Protein AF-A0ABD5IPG3-F1 (afdb_monomer)

Organism: Serratia marcescens (NCBI:txid615)

Structure (mmCIF, N/CA/C/O backbone):
data_AF-A0ABD5IPG3-F1
#
_entry.id   AF-A0ABD5IPG3-F1
#
loop_
_atom_site.group_PDB
_atom_site.id
_atom_site.type_symbol
_atom_site.label_atom_id
_atom_site.label_alt_id
_atom_site.label_comp_id
_atom_site.label_asym_id
_atom_site.label_entity_id
_atom_site.label_seq_id
_atom_site.pdbx_PDB_ins_code
_atom_site.Cartn_x
_atom_site.Cartn_y
_atom_site.Cartn_z
_atom_site.occupancy
_atom_site.B_iso_or_equiv
_atom_site.auth_seq_id
_atom_site.auth_comp_id
_atom_site.auth_asym_id
_atom_site.auth_atom_id
_atom_site.pdbx_PDB_model_num
ATOM 1 N N . GLU A 1 1 ? 8.993 5.179 14.586 1.00 50.25 1 GLU A N 1
ATOM 2 C CA . GLU A 1 1 ? 9.037 3.709 14.441 1.00 50.25 1 GLU A CA 1
ATOM 3 C C . GLU A 1 1 ? 9.383 3.374 13.000 1.00 50.25 1 GLU A C 1
ATOM 5 O O . GLU A 1 1 ? 8.893 4.058 12.107 1.00 50.25 1 GLU A O 1
ATOM 10 N N . GLN A 1 2 ? 10.287 2.421 12.770 1.00 73.75 2 GLN A N 1
ATOM 11 C CA . GLN A 1 2 ? 10.625 1.959 11.422 1.00 73.75 2 GLN A CA 1
ATOM 12 C C . GLN A 1 2 ? 9.775 0.733 11.098 1.00 73.75 2 GLN A C 1
ATOM 14 O O . GLN A 1 2 ? 9.622 -0.148 11.941 1.00 73.75 2 GLN A O 1
ATOM 19 N N . THR A 1 3 ? 9.227 0.673 9.886 1.00 81.75 3 THR A N 1
ATOM 20 C CA . THR A 1 3 ? 8.533 -0.521 9.394 1.00 81.75 3 THR A CA 1
ATOM 21 C C . THR A 1 3 ? 9.483 -1.726 9.452 1.00 81.75 3 THR A C 1
ATOM 23 O O . THR A 1 3 ? 10.644 -1.561 9.054 1.00 81.75 3 THR A O 1
ATOM 26 N N . PRO A 1 4 ? 9.031 -2.905 9.923 1.00 91.44 4 PRO A N 1
ATOM 27 C CA . PRO A 1 4 ? 9.867 -4.102 9.996 1.00 91.44 4 PRO A CA 1
ATOM 28 C C . PRO A 1 4 ? 10.461 -4.497 8.640 1.00 91.44 4 PRO A C 1
ATOM 30 O O . PRO A 1 4 ? 9.905 -4.177 7.586 1.00 91.44 4 PRO A O 1
ATOM 33 N N . GLU A 1 5 ? 11.589 -5.199 8.661 1.00 94.06 5 GLU A N 1
ATOM 34 C CA . GLU A 1 5 ? 12.104 -5.896 7.476 1.00 94.06 5 GLU A CA 1
ATOM 35 C C . GLU A 1 5 ? 11.202 -7.080 7.109 1.00 94.06 5 GLU A C 1
ATOM 37 O O . GLU A 1 5 ? 10.387 -7.511 7.926 1.00 94.06 5 GLU A O 1
ATOM 42 N N . HIS A 1 6 ? 11.324 -7.582 5.876 1.00 94.69 6 HIS A N 1
ATOM 43 C CA . HIS A 1 6 ? 10.502 -8.692 5.367 1.00 94.69 6 HIS A CA 1
ATOM 44 C C . HIS A 1 6 ? 8.997 -8.437 5.525 1.00 94.69 6 HIS A C 1
ATOM 46 O O . HIS A 1 6 ? 8.229 -9.301 5.950 1.00 94.69 6 HIS A O 1
ATOM 52 N N . SER A 1 7 ? 8.575 -7.215 5.207 1.00 94.38 7 SER A N 1
ATOM 53 C CA . SER A 1 7 ? 7.206 -6.762 5.415 1.00 94.38 7 SER A CA 1
ATOM 54 C C . SER A 1 7 ? 6.575 -6.267 4.126 1.00 94.38 7 SER A C 1
ATOM 56 O O . SER A 1 7 ? 7.237 -5.795 3.200 1.00 94.38 7 SER A O 1
ATOM 58 N N . LEU A 1 8 ? 5.251 -6.351 4.084 1.00 94.19 8 LEU A N 1
ATOM 59 C CA . LEU A 1 8 ? 4.437 -5.859 2.990 1.00 94.19 8 LEU A CA 1
ATOM 60 C C . LEU A 1 8 ? 3.490 -4.791 3.517 1.00 94.19 8 LEU A C 1
ATOM 62 O O . LEU A 1 8 ? 2.649 -5.047 4.371 1.00 94.19 8 LEU A O 1
ATOM 66 N N . THR A 1 9 ? 3.623 -3.579 2.990 1.00 93.50 9 THR A N 1
ATOM 67 C CA . THR A 1 9 ? 2.732 -2.467 3.318 1.00 93.50 9 THR A CA 1
ATOM 68 C C . THR A 1 9 ? 1.660 -2.325 2.242 1.00 93.50 9 THR A C 1
ATOM 70 O O . THR A 1 9 ? 1.957 -2.014 1.087 1.00 93.50 9 THR A O 1
ATOM 73 N N . ILE A 1 10 ? 0.399 -2.534 2.615 1.00 93.12 10 ILE A N 1
ATOM 74 C CA . ILE A 1 10 ? -0.748 -2.336 1.724 1.00 93.12 10 ILE A CA 1
ATOM 75 C C . ILE A 1 10 ? -1.233 -0.893 1.880 1.00 93.12 10 ILE A C 1
ATOM 77 O O . ILE A 1 10 ? -1.676 -0.486 2.950 1.00 93.12 10 ILE A O 1
ATOM 81 N N . LEU A 1 11 ? -1.131 -0.110 0.811 1.00 91.75 11 LEU A N 1
ATOM 82 C CA . LEU A 1 11 ? -1.466 1.310 0.792 1.00 91.75 11 LEU A CA 1
ATOM 83 C C . LEU A 1 11 ? -2.723 1.566 -0.049 1.00 91.75 11 LEU A C 1
ATOM 85 O O . LEU A 1 11 ? -3.062 0.813 -0.966 1.00 91.75 11 LEU A O 1
ATOM 89 N N . ASP A 1 12 ? -3.400 2.676 0.236 1.00 88.44 12 ASP A N 1
ATOM 90 C CA . ASP A 1 12 ? -4.503 3.176 -0.589 1.00 88.44 12 ASP A CA 1
ATOM 91 C C . ASP A 1 12 ? -4.016 4.131 -1.704 1.00 88.44 12 ASP A C 1
ATOM 93 O O . ASP A 1 12 ? -2.872 4.593 -1.708 1.00 88.44 12 ASP A O 1
ATOM 97 N N . LYS A 1 13 ? -4.902 4.470 -2.652 1.00 86.19 13 LYS A N 1
ATOM 98 C CA . LYS A 1 13 ? -4.672 5.388 -3.785 1.00 86.19 13 LYS A CA 1
ATOM 99 C C . LYS A 1 13 ? -4.076 6.730 -3.361 1.00 86.19 13 LYS A C 1
ATOM 101 O O . LYS A 1 13 ? -3.316 7.319 -4.131 1.00 86.19 13 LYS A O 1
ATOM 106 N N . GLY A 1 14 ? -4.407 7.211 -2.160 1.00 86.62 14 GLY A N 1
ATOM 107 C CA . GLY A 1 14 ? -3.885 8.466 -1.608 1.00 86.62 14 GLY A CA 1
ATOM 108 C C . GLY A 1 14 ? -2.363 8.486 -1.421 1.00 86.62 14 GLY A C 1
ATOM 109 O O . GLY A 1 14 ? -1.763 9.557 -1.409 1.00 86.62 14 GLY A O 1
ATOM 110 N N . PHE A 1 15 ? -1.722 7.316 -1.356 1.00 89.25 15 PHE A N 1
ATOM 111 C CA . PHE A 1 15 ? -0.275 7.170 -1.183 1.00 89.25 15 PHE A CA 1
ATOM 112 C C . PHE A 1 15 ? 0.479 6.974 -2.505 1.00 89.25 15 PHE A C 1
ATOM 114 O O . PHE A 1 15 ? 1.647 6.583 -2.499 1.00 89.25 15 PHE A O 1
ATOM 121 N N . TYR A 1 16 ? -0.154 7.257 -3.651 1.00 91.81 16 TYR A N 1
ATOM 122 C CA . TYR A 1 16 ? 0.505 7.223 -4.958 1.00 91.81 16 TYR A CA 1
ATOM 123 C C . TYR A 1 16 ? 1.564 8.337 -5.074 1.00 91.81 16 TYR A C 1
ATOM 125 O O . TYR A 1 16 ? 1.327 9.418 -5.615 1.00 91.81 16 TYR A O 1
ATOM 133 N N . ALA A 1 17 ? 2.756 8.068 -4.547 1.00 92.94 17 ALA A N 1
ATOM 134 C CA . ALA A 1 17 ? 3.898 8.967 -4.546 1.00 92.94 17 ALA A CA 1
ATOM 135 C C . ALA A 1 17 ? 5.176 8.164 -4.819 1.00 92.94 17 ALA A C 1
ATOM 137 O O . ALA A 1 17 ? 5.814 7.658 -3.904 1.00 92.94 17 ALA A O 1
ATOM 138 N N . LEU A 1 18 ? 5.571 8.066 -6.091 1.00 93.94 18 LEU A N 1
ATOM 139 C CA . LEU A 1 18 ? 6.657 7.182 -6.546 1.00 93.94 18 LEU A CA 1
ATOM 140 C C . LEU A 1 18 ? 7.980 7.364 -5.781 1.00 93.94 18 LEU A C 1
ATOM 142 O O . LEU A 1 18 ? 8.643 6.382 -5.472 1.00 93.94 18 LEU A O 1
ATOM 146 N N . GLY A 1 19 ? 8.342 8.602 -5.422 1.00 94.44 19 GLY A N 1
ATOM 147 C CA . GLY A 1 19 ? 9.540 8.865 -4.615 1.00 94.44 19 GLY A CA 1
ATOM 148 C C . GLY A 1 19 ? 9.450 8.312 -3.186 1.00 94.44 19 GLY A C 1
ATOM 149 O O . GLY A 1 19 ? 10.423 7.748 -2.694 1.00 94.44 19 GLY A O 1
ATOM 150 N N . LEU A 1 20 ? 8.269 8.392 -2.558 1.00 93.44 20 LEU A N 1
ATOM 151 C CA . LEU A 1 20 ? 8.006 7.769 -1.256 1.00 93.44 20 LEU A CA 1
ATOM 152 C C . LEU A 1 20 ? 8.059 6.244 -1.369 1.00 93.44 20 LEU A C 1
ATOM 154 O O . LEU A 1 20 ? 8.691 5.602 -0.544 1.00 93.44 20 LEU A O 1
ATOM 158 N N . LEU A 1 21 ? 7.427 5.673 -2.396 1.00 95.00 21 LEU A N 1
ATOM 159 C CA . LEU A 1 21 ? 7.388 4.225 -2.618 1.00 95.00 21 LEU A CA 1
ATOM 160 C C . LEU A 1 21 ? 8.785 3.642 -2.852 1.00 95.00 21 LEU A C 1
ATOM 162 O O . LEU A 1 21 ? 9.117 2.603 -2.289 1.00 95.00 21 LEU A O 1
ATOM 166 N N . HIS A 1 22 ? 9.617 4.337 -3.632 1.00 94.94 22 HIS A N 1
ATOM 167 C CA . HIS A 1 22 ? 11.023 3.980 -3.800 1.00 94.94 22 HIS A CA 1
ATOM 168 C C . HIS A 1 22 ? 11.769 4.021 -2.466 1.00 94.94 22 HIS A C 1
ATOM 170 O O . HIS A 1 22 ? 12.420 3.048 -2.094 1.00 94.94 22 HIS A O 1
ATOM 176 N N . HIS A 1 23 ? 11.653 5.137 -1.737 1.00 93.44 23 HIS A N 1
ATOM 177 C CA . HIS A 1 23 ? 12.299 5.293 -0.438 1.00 93.44 23 HIS A CA 1
ATOM 178 C C . HIS A 1 23 ? 11.866 4.197 0.543 1.00 93.44 23 HIS A C 1
ATOM 180 O O . HIS A 1 23 ? 12.707 3.647 1.244 1.00 93.44 23 HIS A O 1
ATOM 186 N N . TRP A 1 24 ? 10.583 3.828 0.537 1.00 92.88 24 TRP A N 1
ATOM 187 C CA . TRP A 1 24 ? 10.035 2.771 1.380 1.00 92.88 24 TRP A CA 1
ATOM 188 C C . TRP A 1 24 ? 10.747 1.440 1.147 1.00 92.88 24 TRP A C 1
ATOM 190 O O . TRP A 1 24 ? 11.303 0.871 2.085 1.00 92.88 24 TRP A O 1
ATOM 200 N N . SER A 1 25 ? 10.813 0.988 -0.110 1.00 93.12 25 SER A N 1
ATOM 201 C CA . SER A 1 25 ? 11.491 -0.263 -0.463 1.00 93.12 25 SER A CA 1
ATOM 202 C C . SER A 1 25 ? 13.010 -0.208 -0.319 1.00 93.12 25 SER A C 1
ATOM 204 O O . SER A 1 25 ? 13.632 -1.238 -0.103 1.00 93.12 25 SER A O 1
ATOM 206 N N . ALA A 1 26 ? 13.610 0.979 -0.417 1.00 92.62 26 ALA A N 1
ATOM 207 C CA . ALA A 1 26 ? 15.050 1.168 -0.255 1.00 92.62 26 ALA A CA 1
ATOM 208 C C . ALA A 1 26 ? 15.489 1.310 1.217 1.00 92.62 26 ALA A C 1
ATOM 210 O O . ALA A 1 26 ? 16.683 1.325 1.500 1.00 92.62 26 ALA A O 1
ATOM 211 N N . SER A 1 27 ? 14.548 1.441 2.160 1.00 92.06 27 SER A N 1
ATOM 212 C CA . SER A 1 27 ? 14.834 1.723 3.577 1.00 92.06 27 SER A CA 1
ATOM 213 C C . SER A 1 27 ? 15.164 0.491 4.436 1.00 92.06 27 SER A C 1
ATOM 215 O O . SER A 1 27 ? 15.235 0.598 5.661 1.00 92.06 27 SER A O 1
ATOM 217 N N . GLY A 1 28 ? 15.290 -0.696 3.845 1.00 90.75 28 GLY A N 1
ATOM 218 C CA . GLY A 1 28 ? 15.632 -1.927 4.562 1.00 90.75 28 GLY A CA 1
ATOM 219 C C . GLY A 1 28 ? 15.463 -3.171 3.698 1.00 90.75 28 GLY A C 1
ATOM 220 O O . GLY A 1 28 ? 15.078 -3.071 2.531 1.00 90.75 28 GLY A O 1
ATOM 221 N N . ALA A 1 29 ? 15.737 -4.339 4.273 1.00 93.94 29 ALA A N 1
ATOM 222 C CA . ALA A 1 29 ? 15.617 -5.604 3.563 1.00 93.94 29 ALA A CA 1
ATOM 223 C C . ALA A 1 29 ? 14.147 -5.989 3.329 1.00 93.94 29 ALA A C 1
ATOM 225 O O . ALA A 1 29 ? 13.321 -5.973 4.245 1.00 93.94 29 ALA A O 1
ATOM 226 N N . GLU A 1 30 ? 13.829 -6.340 2.079 1.00 93.50 30 GLU A N 1
ATOM 227 C CA . GLU A 1 30 ? 12.538 -6.918 1.671 1.00 93.50 30 GLU A CA 1
ATOM 228 C C . GLU A 1 30 ? 11.310 -6.138 2.163 1.00 93.50 30 GLU A C 1
ATOM 230 O O . GLU A 1 30 ? 10.300 -6.702 2.583 1.00 93.50 30 GLU A O 1
ATOM 235 N N . LYS A 1 31 ? 11.400 -4.806 2.106 1.00 95.81 31 LYS A N 1
ATOM 236 C CA . LYS A 1 31 ? 10.274 -3.912 2.376 1.00 95.81 31 LYS A CA 1
ATOM 237 C C . LYS A 1 31 ? 9.470 -3.713 1.103 1.00 95.81 31 LYS A C 1
ATOM 239 O O . LYS A 1 31 ? 9.856 -2.978 0.191 1.00 95.81 31 LYS A O 1
ATOM 244 N N . HIS A 1 32 ? 8.325 -4.369 1.039 1.00 96.44 32 HIS A N 1
ATOM 245 C CA . HIS A 1 32 ? 7.442 -4.314 -0.108 1.00 96.44 32 HIS A CA 1
ATOM 246 C C . HIS A 1 32 ? 6.260 -3.389 0.128 1.00 96.44 32 HIS A C 1
ATOM 248 O O . HIS A 1 32 ? 5.826 -3.136 1.252 1.00 96.44 32 HIS A O 1
ATOM 254 N N . TRP A 1 33 ? 5.714 -2.890 -0.971 1.00 95.88 33 TRP A N 1
ATOM 255 C CA . TRP A 1 33 ? 4.470 -2.144 -0.964 1.00 95.88 33 TRP A CA 1
ATOM 256 C C . TRP A 1 33 ? 3.553 -2.669 -2.059 1.00 95.88 33 TRP A C 1
ATOM 258 O O . TRP A 1 33 ? 4.003 -3.175 -3.094 1.00 95.88 33 TRP A O 1
ATOM 268 N N . MET A 1 34 ? 2.253 -2.529 -1.839 1.00 95.62 34 MET A N 1
ATOM 269 C CA . MET A 1 34 ? 1.253 -2.671 -2.887 1.00 95.62 34 MET A CA 1
ATOM 270 C C . MET A 1 34 ? 0.171 -1.614 -2.722 1.00 95.62 34 MET A C 1
ATOM 272 O O . MET A 1 34 ? -0.147 -1.211 -1.605 1.00 95.62 34 MET A O 1
ATOM 276 N N . LEU A 1 35 ? -0.395 -1.160 -3.831 1.00 94.88 35 LEU A N 1
ATOM 277 C CA . LEU A 1 35 ? -1.457 -0.166 -3.835 1.00 94.88 35 LEU A CA 1
ATOM 278 C C . LEU A 1 35 ? -2.288 -0.261 -5.111 1.00 94.88 35 LEU A C 1
ATOM 280 O O . LEU A 1 35 ? -1.795 -0.717 -6.142 1.00 94.88 35 LEU A O 1
ATOM 284 N N . PRO A 1 36 ? -3.543 0.188 -5.089 1.00 93.56 36 PRO A N 1
ATOM 285 C CA . PRO A 1 36 ? -4.350 0.275 -6.297 1.00 93.56 36 PRO A CA 1
ATOM 286 C C . PRO A 1 36 ? -3.782 1.319 -7.263 1.00 93.56 36 PRO A C 1
ATOM 288 O O . PRO A 1 36 ? -3.459 2.441 -6.866 1.00 93.56 36 PRO A O 1
ATOM 291 N N . LEU A 1 37 ? -3.726 0.988 -8.553 1.00 93.62 37 LEU A N 1
ATOM 292 C CA . LEU A 1 37 ? -3.301 1.935 -9.578 1.00 93.62 37 LEU A CA 1
ATOM 293 C C . LEU A 1 37 ? -4.224 3.167 -9.574 1.00 93.62 37 LEU A C 1
ATOM 295 O O . LEU A 1 37 ? -5.456 3.056 -9.537 1.00 93.62 37 LEU A O 1
ATOM 299 N N . ARG A 1 38 ? -3.623 4.361 -9.612 1.00 90.56 38 ARG A N 1
ATOM 300 C CA . ARG A 1 38 ? -4.366 5.621 -9.706 1.00 90.56 38 ARG A CA 1
ATOM 301 C C . ARG A 1 38 ? -5.065 5.717 -11.064 1.00 90.56 38 ARG A C 1
ATOM 303 O O . ARG A 1 38 ? -4.514 5.299 -12.080 1.00 90.56 38 ARG A O 1
ATOM 310 N N . LYS A 1 39 ? -6.252 6.331 -11.084 1.00 85.00 39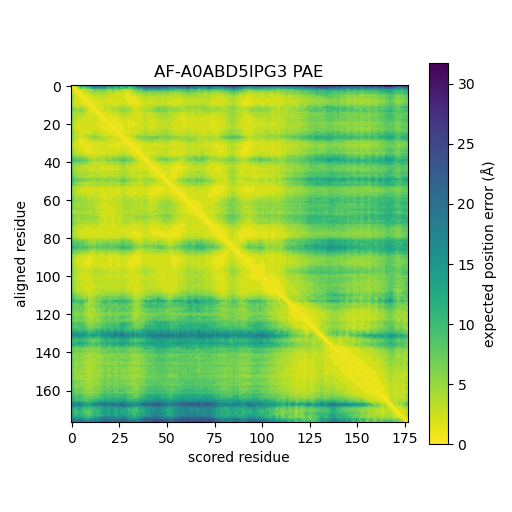 LYS A N 1
ATOM 311 C CA . LYS A 1 39 ? -6.912 6.711 -12.338 1.00 85.00 39 LYS A CA 1
ATOM 312 C C . LYS A 1 39 ? -5.948 7.579 -13.163 1.00 85.00 39 LYS A C 1
ATOM 314 O O . LYS A 1 39 ? -5.266 8.439 -12.602 1.00 85.00 39 LYS A O 1
ATOM 319 N N . ASP A 1 40 ? -5.842 7.283 -14.453 1.00 85.88 40 ASP A N 1
ATOM 320 C CA . ASP A 1 40 ? -5.002 8.011 -15.414 1.00 85.88 40 ASP A CA 1
ATOM 321 C C . ASP A 1 40 ? -3.488 7.967 -15.116 1.00 85.88 40 ASP A C 1
ATOM 323 O O . ASP A 1 40 ? -2.720 8.817 -15.577 1.00 85.88 40 ASP A O 1
ATOM 327 N N . ALA A 1 41 ? -3.031 6.977 -14.337 1.00 90.31 41 ALA A N 1
ATOM 328 C CA . ALA A 1 41 ? -1.607 6.732 -14.139 1.00 90.31 41 ALA A CA 1
ATOM 329 C C . ALA A 1 41 ? -0.924 6.430 -15.482 1.00 90.31 41 ALA A C 1
ATOM 331 O O . ALA A 1 41 ? -1.295 5.493 -16.185 1.00 90.31 41 ALA A O 1
ATOM 332 N N . GLN A 1 42 ? 0.095 7.222 -15.810 1.00 92.62 42 GLN A N 1
ATOM 333 C CA . GLN A 1 42 ? 0.919 7.025 -16.998 1.00 92.62 42 GLN A CA 1
ATOM 334 C C . GLN A 1 42 ? 2.073 6.087 -16.656 1.00 92.62 42 GLN A C 1
ATOM 336 O O . GLN A 1 42 ? 2.828 6.341 -15.715 1.00 92.62 42 GLN A O 1
ATOM 341 N N . TYR A 1 43 ? 2.207 5.015 -17.425 1.00 95.69 43 TYR A N 1
ATOM 342 C CA . TYR A 1 43 ? 3.280 4.042 -17.292 1.00 95.69 43 TYR A CA 1
ATOM 343 C C . TYR A 1 43 ? 3.619 3.454 -18.658 1.00 95.69 43 TYR A C 1
ATOM 345 O O . TYR A 1 43 ? 2.791 3.439 -19.569 1.00 95.69 43 TYR A O 1
ATOM 353 N N . ARG A 1 44 ? 4.842 2.947 -18.795 1.00 97.06 44 ARG A N 1
ATOM 354 C CA . ARG A 1 44 ? 5.274 2.190 -19.970 1.00 97.06 44 ARG A CA 1
ATOM 355 C C . ARG A 1 44 ? 5.374 0.719 -19.600 1.00 97.06 44 ARG A C 1
ATOM 357 O O . ARG A 1 44 ? 5.995 0.390 -18.597 1.00 97.06 44 ARG A O 1
ATOM 364 N N . VAL A 1 45 ? 4.791 -0.169 -20.401 1.00 97.38 45 VAL A N 1
ATOM 365 C CA . VAL A 1 45 ? 5.002 -1.614 -20.231 1.00 97.38 45 VAL A CA 1
ATOM 366 C C . VAL A 1 45 ? 6.418 -1.952 -20.692 1.00 97.38 45 VAL A C 1
ATOM 368 O O . VAL A 1 45 ? 6.765 -1.705 -21.847 1.00 97.38 45 VAL A O 1
ATOM 371 N N . ARG A 1 46 ? 7.230 -2.487 -19.778 1.00 96.69 46 ARG A N 1
ATOM 372 C CA . ARG A 1 46 ? 8.589 -2.970 -20.047 1.00 96.69 46 ARG A CA 1
ATOM 373 C C . ARG A 1 46 ? 8.567 -4.423 -20.501 1.00 96.69 46 ARG A C 1
ATOM 375 O O . ARG A 1 46 ? 9.230 -4.769 -21.469 1.00 96.69 46 ARG A O 1
ATOM 382 N N . GLU A 1 47 ? 7.785 -5.252 -19.816 1.00 97.00 47 GLU A N 1
ATOM 383 C CA . GLU A 1 47 ? 7.704 -6.690 -20.068 1.00 97.00 47 GLU A CA 1
ATOM 384 C C . GLU A 1 47 ? 6.328 -7.232 -19.670 1.00 97.00 47 GLU A C 1
ATOM 386 O O . GLU A 1 47 ? 5.732 -6.783 -18.689 1.00 97.00 47 GLU A O 1
ATOM 391 N N . ARG A 1 48 ? 5.813 -8.214 -20.414 1.00 96.44 48 ARG A N 1
ATOM 392 C CA . ARG A 1 48 ? 4.597 -8.950 -20.049 1.00 96.44 48 ARG A CA 1
ATOM 393 C C . ARG A 1 48 ? 4.996 -10.279 -19.415 1.00 96.44 48 ARG A C 1
ATOM 395 O O . ARG A 1 48 ? 5.496 -11.152 -20.110 1.00 96.44 48 ARG A O 1
ATOM 402 N N . LEU A 1 49 ? 4.729 -10.432 -18.119 1.00 94.06 49 LEU A N 1
ATOM 403 C CA . LEU A 1 49 ? 5.064 -11.639 -17.349 1.00 94.06 49 LEU A CA 1
ATOM 404 C C . LEU A 1 49 ? 4.020 -12.758 -17.510 1.00 94.06 49 LEU A C 1
ATOM 406 O O . LEU A 1 49 ? 4.248 -13.893 -17.107 1.00 94.06 49 LEU A O 1
ATOM 410 N N . GLY A 1 50 ? 2.841 -12.433 -18.043 1.00 91.06 50 GLY A N 1
ATOM 411 C CA . GLY A 1 50 ? 1.744 -13.370 -18.270 1.00 91.06 50 GLY A CA 1
ATOM 412 C C . GLY A 1 50 ? 0.385 -12.675 -18.249 1.00 91.06 50 GLY A C 1
ATOM 413 O O . GLY A 1 50 ? 0.284 -11.447 -18.188 1.00 91.06 50 GLY A O 1
ATOM 414 N N . THR A 1 51 ? -0.695 -13.456 -18.279 1.00 91.50 51 THR A N 1
ATOM 415 C CA . THR A 1 51 ? -2.061 -12.920 -18.355 1.00 91.50 51 THR A CA 1
ATOM 416 C C . THR A 1 51 ? -2.395 -12.012 -17.168 1.00 91.50 51 THR A C 1
ATOM 418 O O . THR A 1 51 ? -2.522 -12.442 -16.014 1.00 91.50 51 THR A O 1
ATOM 421 N N . GLY A 1 52 ? -2.581 -10.724 -17.464 1.00 92.69 52 GLY A N 1
ATOM 422 C CA . GLY A 1 52 ? -2.894 -9.694 -16.476 1.00 92.69 52 GLY A CA 1
ATOM 423 C C . GLY A 1 52 ? -1.744 -9.395 -15.515 1.00 92.69 52 GLY A C 1
ATOM 424 O O . GLY A 1 52 ? -2.023 -9.046 -14.370 1.00 92.69 52 GLY A O 1
ATOM 425 N N . GLN A 1 53 ? -0.489 -9.585 -15.938 1.00 95.75 53 GLN A N 1
ATOM 426 C CA . GLN A 1 53 ? 0.704 -9.266 -15.154 1.00 95.75 53 GLN A CA 1
ATOM 427 C C . GLN A 1 53 ? 1.807 -8.680 -16.029 1.00 95.75 53 GLN A C 1
ATOM 429 O O . GLN A 1 53 ? 2.246 -9.298 -16.998 1.00 95.75 53 GLN A O 1
ATOM 434 N N . GLU A 1 54 ? 2.270 -7.492 -15.671 1.00 97.38 54 GLU A N 1
ATOM 435 C CA . GLU A 1 54 ? 3.204 -6.711 -16.479 1.00 97.38 54 GLU A CA 1
ATOM 436 C C . GLU A 1 54 ? 4.251 -6.069 -15.567 1.00 97.38 54 GLU A C 1
ATOM 438 O O . GLU A 1 54 ? 3.916 -5.607 -14.477 1.00 97.38 54 GLU A O 1
ATOM 443 N N . LEU A 1 55 ? 5.509 -6.010 -16.000 1.00 98.00 55 LEU A N 1
ATOM 444 C CA . LEU A 1 55 ? 6.478 -5.076 -15.434 1.00 98.00 55 LEU A CA 1
ATOM 445 C C . LEU A 1 55 ? 6.321 -3.741 -16.144 1.00 98.00 55 LEU A C 1
ATOM 447 O O . LEU A 1 55 ? 6.341 -3.664 -17.375 1.00 98.00 55 LEU A O 1
ATOM 451 N N . VAL A 1 56 ? 6.164 -2.686 -15.356 1.00 98.00 56 VAL A N 1
ATOM 452 C CA . VAL A 1 56 ? 5.913 -1.336 -15.842 1.00 98.00 56 VAL A CA 1
ATOM 453 C C . VAL A 1 56 ? 6.947 -0.363 -15.301 1.00 98.00 56 VAL A C 1
ATOM 455 O O . VAL A 1 56 ? 7.459 -0.516 -14.193 1.00 98.00 56 VAL A O 1
ATOM 458 N N . GLU A 1 57 ? 7.230 0.661 -16.092 1.00 97.56 57 GLU A N 1
ATOM 459 C CA . GLU A 1 57 ? 8.083 1.781 -15.726 1.00 97.56 57 GLU A CA 1
ATOM 460 C C . GLU A 1 57 ? 7.234 3.029 -15.501 1.00 97.56 57 GLU A C 1
ATOM 462 O O . GLU A 1 57 ? 6.409 3.413 -16.337 1.00 97.56 57 GLU A O 1
ATOM 467 N N . LEU A 1 58 ? 7.462 3.677 -14.365 1.00 96.38 58 LEU A N 1
ATOM 468 C CA . LEU A 1 58 ? 6.731 4.850 -13.910 1.00 96.38 58 LEU A CA 1
ATOM 469 C C . LEU A 1 58 ? 7.700 6.017 -13.772 1.00 96.38 58 LEU A C 1
ATOM 471 O O . LEU A 1 58 ? 8.624 5.977 -12.959 1.00 96.38 58 LEU A O 1
ATOM 475 N N . LYS A 1 59 ? 7.479 7.073 -14.553 1.00 95.50 59 LYS A N 1
ATOM 476 C CA . LYS A 1 59 ? 8.340 8.255 -14.526 1.00 95.50 59 LYS A CA 1
ATOM 477 C C . LYS A 1 59 ? 8.045 9.122 -13.306 1.00 95.50 59 LYS A C 1
ATOM 479 O O . LYS A 1 59 ? 6.900 9.522 -13.081 1.00 95.50 59 LYS A O 1
ATOM 484 N N . LEU A 1 60 ? 9.080 9.471 -12.547 1.00 93.69 60 LEU A N 1
ATOM 485 C CA . LEU A 1 60 ? 8.959 10.445 -11.467 1.00 93.69 60 LEU A CA 1
ATOM 486 C C . LEU A 1 60 ? 8.800 11.858 -12.039 1.00 93.69 60 LEU A C 1
ATOM 488 O O . LEU A 1 60 ? 9.520 12.268 -12.951 1.00 93.69 60 LEU A O 1
ATOM 492 N N . SER A 1 61 ? 7.877 12.636 -11.470 1.00 91.50 61 SER A N 1
ATOM 493 C CA . SER A 1 61 ? 7.731 14.048 -11.833 1.00 91.50 61 SER A CA 1
ATOM 494 C C . SER A 1 61 ? 8.946 14.866 -11.364 1.00 91.50 61 SER A C 1
ATOM 496 O O . SER A 1 61 ? 9.573 14.515 -10.358 1.00 91.50 61 SER A O 1
ATOM 498 N N . PRO A 1 62 ? 9.267 16.000 -12.017 1.00 91.69 62 PRO A N 1
ATOM 499 C CA . PRO A 1 62 ? 10.367 16.869 -11.587 1.00 91.69 62 PRO A CA 1
ATOM 500 C C . PRO A 1 62 ? 10.243 17.321 -10.123 1.00 91.69 62 PRO A C 1
ATOM 502 O O . PRO A 1 62 ? 11.223 17.332 -9.380 1.00 91.69 62 PRO A O 1
ATOM 505 N N . GLN A 1 63 ? 9.019 17.618 -9.673 1.00 92.00 63 GLN A N 1
ATOM 506 C CA . GLN A 1 63 ? 8.744 17.990 -8.283 1.00 92.00 63 GLN A CA 1
ATOM 507 C C . GLN A 1 63 ? 9.019 16.832 -7.311 1.00 92.00 63 GLN A C 1
ATOM 509 O O . GLN A 1 63 ? 9.603 17.047 -6.249 1.00 92.00 63 GLN A O 1
ATOM 514 N N . ALA A 1 64 ? 8.640 15.601 -7.675 1.00 90.44 64 ALA A N 1
ATOM 515 C CA . ALA A 1 64 ? 8.935 14.421 -6.870 1.00 90.44 64 ALA A CA 1
ATOM 516 C C . ALA A 1 64 ? 10.445 14.169 -6.780 1.00 90.44 64 ALA A C 1
ATOM 518 O O . ALA A 1 64 ? 10.929 13.886 -5.690 1.00 90.44 64 ALA A O 1
ATOM 519 N N . ARG A 1 65 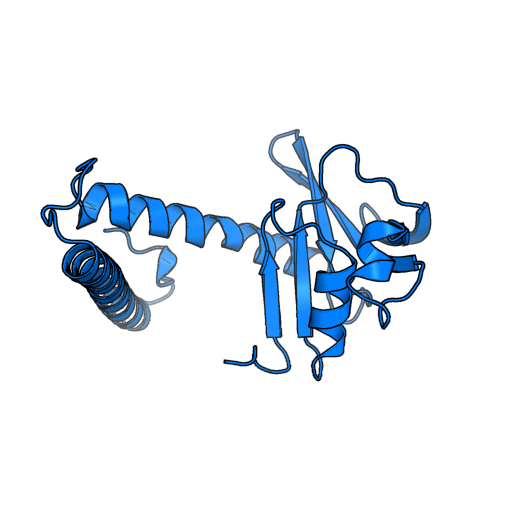? 11.195 14.349 -7.876 1.00 92.88 65 ARG A N 1
ATOM 520 C CA . ARG A 1 65 ? 12.665 14.233 -7.884 1.00 92.88 65 ARG A CA 1
ATOM 521 C C . ARG A 1 65 ? 13.340 15.273 -6.992 1.00 92.88 65 ARG A C 1
ATOM 523 O O . ARG A 1 65 ? 14.276 14.939 -6.280 1.00 92.88 65 ARG A O 1
ATOM 530 N N . LYS A 1 66 ? 12.839 16.513 -6.970 1.00 93.06 66 LYS A N 1
ATOM 531 C CA . LYS A 1 66 ? 13.348 17.550 -6.055 1.00 93.06 66 LYS A CA 1
ATOM 532 C C . LYS A 1 66 ? 13.126 17.175 -4.586 1.00 93.06 66 LYS A C 1
ATOM 534 O O . LYS A 1 66 ? 13.990 17.434 -3.757 1.00 93.06 66 LYS A O 1
ATOM 539 N N . LYS A 1 67 ? 11.978 16.567 -4.266 1.00 94.06 67 LYS A N 1
ATOM 540 C CA . LYS A 1 67 ? 11.659 16.098 -2.907 1.00 94.06 67 LYS A CA 1
ATOM 541 C C . LYS A 1 67 ? 12.415 14.818 -2.528 1.00 94.06 67 LYS A C 1
ATOM 543 O O . LYS A 1 67 ? 12.732 14.635 -1.359 1.00 94.06 67 LYS A O 1
ATOM 548 N N . TRP A 1 68 ? 12.704 13.957 -3.502 1.00 93.25 68 TRP A N 1
ATOM 549 C CA . TRP A 1 68 ? 13.347 12.655 -3.318 1.00 93.25 68 TRP A CA 1
ATOM 550 C C . TRP A 1 68 ? 14.572 12.508 -4.238 1.00 93.25 68 TRP A C 1
ATOM 552 O O . TRP A 1 68 ? 14.501 11.774 -5.224 1.00 93.25 68 TRP A O 1
ATOM 562 N N . PRO A 1 69 ? 15.703 13.175 -3.933 1.00 91.44 69 PRO A N 1
ATOM 563 C CA . PRO A 1 69 ? 16.877 13.180 -4.813 1.00 91.44 69 PRO A CA 1
ATOM 564 C C . PRO A 1 69 ? 17.506 11.799 -5.035 1.00 91.44 69 PRO A C 1
ATOM 566 O O . PRO A 1 69 ? 18.094 11.557 -6.081 1.00 91.44 69 PRO A O 1
ATOM 569 N N . ALA A 1 70 ? 17.362 10.892 -4.063 1.00 92.19 70 ALA A N 1
ATOM 570 C CA . ALA A 1 70 ? 17.868 9.522 -4.138 1.00 92.19 70 ALA A CA 1
ATOM 571 C C . ALA A 1 70 ? 16.977 8.575 -4.965 1.00 92.19 70 ALA A C 1
ATOM 573 O O . ALA A 1 70 ? 17.333 7.416 -5.157 1.00 92.19 70 ALA A O 1
ATOM 574 N N . ALA A 1 71 ? 15.797 9.023 -5.409 1.00 92.94 71 ALA A N 1
ATOM 575 C CA . ALA A 1 71 ? 14.913 8.194 -6.215 1.00 92.94 71 ALA A CA 1
ATOM 576 C C . ALA A 1 71 ? 15.340 8.198 -7.696 1.00 92.94 71 ALA A C 1
ATOM 578 O O . ALA A 1 71 ? 15.728 9.249 -8.218 1.00 92.94 71 ALA A O 1
ATOM 579 N N . PRO A 1 72 ? 15.242 7.053 -8.395 1.00 93.69 72 PRO A N 1
ATOM 580 C CA . PRO A 1 72 ? 15.573 6.962 -9.811 1.00 93.69 72 PRO A CA 1
ATOM 581 C C . PRO A 1 72 ? 14.600 7.790 -10.656 1.00 93.69 72 PRO A C 1
ATOM 583 O O . PRO A 1 72 ? 13.503 8.137 -10.221 1.00 93.69 72 PRO A O 1
ATOM 586 N N . GLU A 1 73 ? 14.969 8.088 -11.903 1.00 93.56 73 GLU A N 1
ATOM 587 C CA . GLU A 1 73 ? 14.056 8.771 -12.830 1.00 93.56 73 GLU A CA 1
ATOM 588 C C . GLU A 1 73 ? 12.831 7.914 -13.180 1.00 93.56 73 GLU A C 1
ATOM 590 O O . GLU A 1 73 ? 11.717 8.433 -13.295 1.00 93.56 73 GLU A O 1
ATOM 595 N N . MET A 1 74 ? 13.047 6.606 -13.314 1.00 95.25 74 MET A N 1
ATOM 596 C CA . MET A 1 74 ? 12.028 5.615 -13.631 1.00 95.25 74 MET A CA 1
ATOM 597 C C . MET A 1 74 ? 11.960 4.602 -12.492 1.00 95.25 74 MET A C 1
ATOM 599 O O . MET A 1 74 ? 12.965 3.985 -12.144 1.00 95.25 74 MET A O 1
ATOM 603 N N . LEU A 1 75 ? 10.774 4.424 -11.919 1.00 95.88 75 LEU A N 1
ATOM 604 C CA . LEU A 1 75 ? 10.500 3.370 -10.951 1.00 95.88 75 LEU A CA 1
ATOM 605 C C . LEU A 1 75 ? 9.940 2.153 -11.683 1.00 95.88 75 LEU A C 1
ATOM 607 O O . LEU A 1 75 ? 8.936 2.267 -12.388 1.00 95.88 75 LEU A O 1
ATOM 611 N N . ILE A 1 76 ? 10.568 0.997 -11.494 1.00 96.88 76 ILE A N 1
ATOM 612 C CA . ILE A 1 76 ? 10.045 -0.279 -11.984 1.00 96.88 76 ILE A CA 1
ATOM 613 C C . ILE A 1 76 ? 9.107 -0.850 -10.925 1.00 96.88 76 ILE A C 1
ATOM 615 O O . ILE A 1 76 ? 9.441 -0.885 -9.741 1.00 96.88 76 ILE A O 1
ATOM 619 N N . ALA A 1 77 ? 7.935 -1.298 -11.355 1.00 97.56 77 ALA A N 1
ATOM 620 C CA . ALA A 1 77 ? 6.972 -1.978 -10.506 1.00 97.56 77 ALA A CA 1
ATOM 621 C C . ALA A 1 77 ? 6.220 -3.039 -11.312 1.00 97.56 77 ALA A C 1
ATOM 623 O O . ALA A 1 77 ? 6.168 -2.991 -12.541 1.00 97.56 77 ALA A O 1
ATOM 624 N N . ARG A 1 78 ? 5.601 -3.989 -10.618 1.00 97.88 78 ARG A N 1
ATOM 625 C CA . ARG A 1 78 ? 4.712 -4.974 -11.229 1.00 97.88 78 ARG A CA 1
ATOM 626 C C . ARG A 1 78 ? 3.276 -4.489 -11.156 1.00 97.88 78 ARG A C 1
ATOM 628 O O . ARG A 1 78 ? 2.798 -4.072 -10.102 1.00 97.88 78 ARG A O 1
ATOM 635 N N . LEU A 1 79 ? 2.591 -4.567 -12.286 1.00 97.50 79 LEU A N 1
ATOM 636 C CA . LEU A 1 79 ? 1.184 -4.262 -12.441 1.00 97.50 79 LEU A CA 1
ATOM 637 C C . LEU A 1 79 ? 0.401 -5.563 -12.589 1.00 97.50 79 LEU A C 1
ATOM 639 O O . LEU A 1 79 ? 0.627 -6.340 -13.516 1.00 97.50 79 LEU A O 1
ATOM 643 N N . ILE A 1 80 ? -0.548 -5.784 -11.688 1.00 96.62 80 ILE A N 1
ATOM 644 C CA . ILE A 1 80 ? -1.435 -6.942 -11.688 1.00 96.62 80 ILE A CA 1
ATOM 645 C C . ILE A 1 80 ? -2.848 -6.468 -11.993 1.00 96.62 80 ILE A C 1
ATOM 647 O O . ILE A 1 80 ? -3.377 -5.589 -11.321 1.00 96.62 80 ILE A O 1
ATOM 651 N N . SER A 1 81 ? -3.465 -7.061 -13.010 1.00 94.62 81 SER A N 1
ATOM 652 C CA . SER A 1 81 ? -4.844 -6.795 -13.412 1.00 94.62 81 SER A CA 1
ATOM 653 C C . SER A 1 81 ? -5.730 -8.008 -13.125 1.00 94.62 81 SER A C 1
ATOM 655 O O . SER A 1 81 ? -5.401 -9.141 -13.505 1.00 94.62 81 SER A O 1
ATOM 657 N N . LYS A 1 82 ? -6.875 -7.756 -12.488 1.00 90.12 82 LYS A N 1
ATOM 658 C CA . LYS A 1 82 ? -7.939 -8.734 -12.233 1.00 90.12 82 LYS A CA 1
ATOM 659 C C . LYS A 1 82 ? -9.299 -8.107 -12.507 1.00 90.12 82 LYS A C 1
ATOM 661 O O . LYS A 1 82 ? -9.498 -6.921 -12.270 1.00 90.12 82 LYS A O 1
ATOM 666 N N . GLU A 1 83 ? -10.235 -8.910 -12.985 1.00 89.19 83 GLU A N 1
ATOM 667 C CA . GLU A 1 83 ? -11.636 -8.521 -13.077 1.00 89.19 83 GLU A CA 1
ATOM 668 C C . GLU A 1 83 ? -12.373 -8.944 -11.803 1.00 89.19 83 GLU A C 1
ATOM 670 O O . GLU A 1 83 ? -12.265 -10.088 -11.361 1.00 89.19 83 GLU A O 1
ATOM 675 N N . VAL A 1 84 ? -13.078 -8.004 -11.179 1.00 83.44 84 VAL A N 1
ATOM 676 C CA . VAL A 1 84 ? -13.896 -8.231 -9.985 1.00 83.44 84 VAL A CA 1
ATOM 677 C C . VAL A 1 84 ? -15.264 -7.623 -10.256 1.00 83.44 84 VAL A C 1
ATOM 679 O O . VAL A 1 84 ? -15.367 -6.414 -10.460 1.00 83.44 84 VAL A O 1
ATOM 682 N N . ASN A 1 85 ? -16.311 -8.450 -10.284 1.00 84.44 85 ASN A N 1
ATOM 683 C CA . ASN A 1 85 ? -17.693 -8.029 -10.553 1.00 84.44 85 ASN A CA 1
ATOM 684 C C . ASN A 1 85 ? -17.824 -7.166 -11.828 1.00 84.44 85 ASN A C 1
ATOM 686 O O . ASN A 1 85 ? -18.413 -6.085 -11.796 1.00 84.44 85 ASN A O 1
ATOM 690 N N . GLY A 1 86 ? -17.195 -7.593 -12.931 1.00 86.81 86 GLY A N 1
ATOM 691 C CA . GLY A 1 86 ? -17.207 -6.870 -14.210 1.00 86.81 86 GLY A CA 1
ATOM 692 C C . GLY A 1 86 ? -16.351 -5.597 -14.245 1.00 86.81 86 GLY A C 1
ATOM 693 O O . GLY A 1 86 ? -16.371 -4.861 -15.230 1.00 86.81 86 GLY A O 1
ATOM 694 N N . LYS A 1 87 ? -15.601 -5.292 -13.176 1.00 86.75 87 LYS A N 1
ATOM 695 C CA . LYS A 1 87 ? -14.716 -4.123 -13.099 1.00 86.75 87 LYS A CA 1
ATOM 696 C C . LYS A 1 87 ? -13.258 -4.553 -13.088 1.00 86.75 87 LYS A C 1
ATOM 698 O O . LYS A 1 87 ? -12.842 -5.379 -12.278 1.00 86.75 87 LYS A O 1
ATOM 703 N N . LYS A 1 88 ? -12.450 -3.932 -13.949 1.00 88.19 88 LYS A N 1
ATOM 704 C CA . LYS A 1 88 ? -10.997 -4.115 -13.949 1.00 88.19 88 LYS A CA 1
ATOM 705 C C . LYS A 1 88 ? -10.386 -3.418 -12.730 1.00 88.19 88 LYS A C 1
ATOM 707 O O . LYS A 1 88 ? -10.418 -2.194 -12.621 1.00 88.19 88 LYS A O 1
ATOM 712 N N . VAL A 1 89 ? -9.806 -4.203 -11.833 1.00 89.00 89 VAL A N 1
ATOM 713 C CA . VAL A 1 89 ? -9.000 -3.751 -10.699 1.00 89.00 89 VAL A CA 1
ATOM 714 C C . VAL A 1 89 ? -7.532 -3.942 -11.055 1.00 89.00 89 VAL A C 1
ATOM 716 O O . VAL A 1 89 ? -7.130 -4.996 -11.550 1.00 89.00 89 VAL A O 1
ATOM 719 N N . GLN A 1 90 ? -6.733 -2.905 -10.821 1.00 93.81 90 GLN A N 1
ATOM 720 C CA . GLN A 1 90 ? -5.300 -2.925 -11.082 1.00 93.81 90 GLN A CA 1
ATOM 721 C C . GLN A 1 90 ? -4.537 -2.600 -9.802 1.00 93.81 90 GLN A C 1
ATOM 723 O O . GLN A 1 90 ? -4.819 -1.594 -9.151 1.00 93.81 90 GLN A O 1
ATOM 728 N N . ILE A 1 91 ? -3.581 -3.456 -9.458 1.00 95.25 91 ILE A N 1
ATOM 729 C CA . ILE A 1 91 ? -2.732 -3.353 -8.273 1.00 95.25 91 ILE A CA 1
ATOM 730 C C . ILE A 1 91 ? -1.299 -3.156 -8.752 1.00 95.25 91 ILE A C 1
ATOM 732 O O . ILE A 1 91 ? -0.816 -3.892 -9.610 1.00 95.25 91 ILE A O 1
ATOM 736 N N . LEU A 1 92 ? -0.630 -2.155 -8.201 1.00 96.88 92 LEU A N 1
ATOM 737 C CA . LEU A 1 92 ? 0.773 -1.860 -8.420 1.00 96.88 92 LEU A CA 1
ATOM 738 C C . LEU A 1 92 ? 1.576 -2.314 -7.200 1.00 96.88 92 LEU A C 1
ATOM 740 O O . LEU A 1 92 ? 1.179 -2.023 -6.073 1.00 96.88 92 LEU A O 1
ATOM 744 N N . THR A 1 93 ? 2.702 -2.995 -7.402 1.00 97.12 93 THR A N 1
ATOM 745 C CA . THR A 1 93 ? 3.539 -3.498 -6.303 1.00 97.12 93 THR A CA 1
ATOM 746 C C . THR A 1 93 ? 5.030 -3.500 -6.636 1.00 97.12 93 THR A C 1
ATOM 748 O O . THR A 1 93 ? 5.412 -3.638 -7.798 1.00 97.12 93 THR A O 1
ATOM 751 N N . SER A 1 94 ? 5.885 -3.388 -5.612 1.00 97.12 94 SER A N 1
ATOM 752 C CA . SER A 1 94 ? 7.337 -3.585 -5.743 1.00 97.12 94 SER A CA 1
ATOM 753 C C . SER A 1 94 ? 7.765 -5.055 -5.843 1.00 97.12 94 SER A C 1
ATOM 755 O O . SER A 1 94 ? 8.922 -5.327 -6.157 1.00 97.12 94 SER A O 1
ATOM 757 N N . MET A 1 95 ? 6.864 -6.013 -5.604 1.00 96.75 95 MET A N 1
ATOM 758 C CA . MET A 1 95 ? 7.127 -7.455 -5.711 1.00 96.75 95 MET A CA 1
ATOM 759 C C . MET A 1 95 ? 7.218 -7.904 -7.180 1.00 96.75 95 MET A C 1
ATOM 761 O O . MET A 1 95 ? 6.256 -8.405 -7.769 1.00 96.75 95 MET A O 1
ATOM 765 N N . CYS A 1 96 ? 8.380 -7.677 -7.796 1.00 96.12 96 CYS A N 1
ATOM 766 C CA . CYS A 1 96 ? 8.566 -7.828 -9.242 1.00 96.12 96 CYS A CA 1
ATOM 767 C C . CYS A 1 96 ? 8.767 -9.274 -9.716 1.00 96.12 96 CYS A C 1
ATOM 769 O O . CYS A 1 96 ? 8.479 -9.555 -10.874 1.00 96.12 96 CYS A O 1
ATOM 771 N N . ASP A 1 97 ? 9.213 -10.179 -8.844 1.00 95.06 97 ASP A N 1
ATOM 772 C CA . ASP A 1 97 ? 9.467 -11.582 -9.187 1.00 95.06 97 ASP A CA 1
ATOM 773 C C . ASP A 1 97 ? 8.162 -12.412 -9.154 1.00 95.06 97 ASP A C 1
ATOM 775 O O . ASP A 1 97 ? 7.558 -12.563 -8.086 1.00 95.06 97 ASP A O 1
ATOM 779 N N . PRO A 1 98 ? 7.691 -12.947 -10.297 1.00 94.50 98 PRO A N 1
ATOM 780 C CA . PRO A 1 98 ? 6.465 -13.732 -10.355 1.00 94.50 98 PRO A CA 1
ATOM 781 C C . PRO A 1 98 ? 6.576 -15.154 -9.812 1.00 94.50 98 PRO A C 1
ATOM 783 O O . PRO A 1 98 ? 5.541 -15.712 -9.451 1.00 94.50 98 PRO A O 1
ATOM 786 N N . LEU A 1 99 ? 7.779 -15.727 -9.751 1.00 94.44 99 LEU A N 1
ATOM 787 C CA . LEU A 1 99 ? 8.011 -17.048 -9.169 1.00 94.44 99 LEU A CA 1
ATOM 788 C C . LEU A 1 99 ? 8.034 -16.958 -7.646 1.00 94.44 99 LEU A C 1
ATOM 790 O O . LEU A 1 99 ? 7.474 -17.814 -6.969 1.00 94.44 99 LEU A O 1
ATOM 794 N N . ARG A 1 100 ? 8.637 -15.890 -7.115 1.00 95.19 100 ARG A N 1
ATOM 795 C CA . ARG A 1 100 ? 8.687 -15.639 -5.672 1.00 95.19 100 ARG A CA 1
ATOM 796 C C . ARG A 1 100 ? 7.375 -15.100 -5.106 1.00 95.19 100 ARG A C 1
ATOM 798 O O . ARG A 1 100 ? 7.013 -15.448 -3.988 1.00 95.19 100 ARG A O 1
ATOM 805 N N . TYR A 1 101 ? 6.675 -14.251 -5.859 1.00 95.44 101 TYR A N 1
ATOM 806 C CA . TYR A 1 101 ? 5.417 -13.633 -5.437 1.00 95.44 101 TYR A CA 1
ATOM 807 C C . TYR A 1 101 ? 4.310 -13.950 -6.454 1.00 95.44 101 TYR A C 1
ATOM 809 O O . TYR A 1 101 ? 4.141 -13.224 -7.449 1.00 95.44 101 TYR A O 1
ATOM 817 N N . PRO A 1 102 ? 3.557 -15.043 -6.252 1.00 95.12 102 PRO A N 1
ATOM 818 C CA . PRO A 1 102 ? 2.489 -15.442 -7.155 1.00 95.12 102 PRO A CA 1
ATOM 819 C C . PRO A 1 102 ? 1.377 -14.393 -7.269 1.00 95.12 102 PRO A C 1
ATOM 821 O O . PRO A 1 102 ? 1.035 -13.676 -6.329 1.00 95.12 102 PRO A O 1
ATOM 824 N N . LYS A 1 103 ? 0.760 -14.319 -8.454 1.00 94.06 103 LYS A N 1
ATOM 825 C CA . LYS A 1 103 ? -0.359 -13.398 -8.726 1.00 94.06 103 LY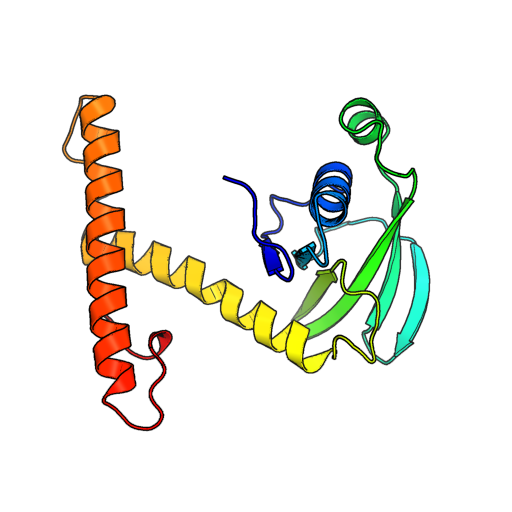S A CA 1
ATOM 826 C C . LYS A 1 103 ? -1.533 -13.610 -7.776 1.00 94.06 103 LYS A C 1
ATOM 828 O O . LYS A 1 103 ? -2.160 -12.638 -7.367 1.00 94.06 103 LYS A O 1
ATOM 833 N N . ALA A 1 104 ? -1.869 -14.879 -7.544 1.00 91.88 104 ALA A N 1
ATOM 834 C CA . ALA A 1 104 ? -3.028 -15.280 -6.762 1.00 91.88 104 ALA A CA 1
ATOM 835 C C . ALA A 1 104 ? -2.909 -14.735 -5.337 1.00 91.88 104 ALA A C 1
ATOM 837 O O . ALA A 1 104 ? -3.810 -14.030 -4.897 1.00 91.88 104 ALA A O 1
ATOM 838 N N . ASP A 1 105 ? -1.748 -14.926 -4.716 1.00 92.81 105 ASP A N 1
ATOM 839 C CA . ASP A 1 105 ? -1.458 -14.487 -3.352 1.00 92.81 105 ASP A CA 1
ATOM 840 C C . ASP A 1 105 ? -1.508 -12.962 -3.222 1.00 92.81 105 ASP A C 1
ATOM 842 O O . ASP A 1 105 ? -2.126 -12.437 -2.305 1.00 92.81 105 ASP A O 1
ATOM 846 N N . ILE A 1 106 ? -0.934 -12.214 -4.175 1.00 92.81 106 ILE A N 1
ATOM 847 C CA . ILE A 1 106 ? -0.992 -10.740 -4.143 1.00 92.81 106 ILE A CA 1
ATOM 848 C C . ILE A 1 106 ? -2.438 -10.243 -4.251 1.00 92.81 106 ILE A C 1
ATOM 850 O O . ILE A 1 106 ? -2.830 -9.281 -3.591 1.00 92.81 106 ILE A O 1
ATOM 854 N N . VAL A 1 107 ? -3.229 -10.879 -5.113 1.00 90.38 107 VAL A N 1
ATOM 855 C CA . VAL A 1 107 ? -4.644 -10.549 -5.290 1.00 90.38 107 VAL A CA 1
ATOM 856 C C . VAL A 1 107 ? -5.445 -10.852 -4.026 1.00 90.38 107 VAL A C 1
ATOM 858 O O . VAL A 1 107 ? -6.300 -10.045 -3.664 1.00 90.38 107 VAL A O 1
ATOM 861 N N . ASP A 1 108 ? -5.194 -12.000 -3.403 1.00 88.50 108 ASP A N 1
ATOM 862 C CA . ASP A 1 108 ? -5.866 -12.447 -2.186 1.00 88.50 108 ASP A CA 1
ATOM 863 C C . ASP A 1 108 ? -5.536 -11.518 -1.009 1.00 88.50 108 ASP A C 1
ATOM 865 O O . ASP A 1 108 ? -6.431 -10.908 -0.425 1.00 88.50 108 ASP A O 1
ATOM 869 N N . LEU A 1 109 ? -4.243 -11.239 -0.800 1.00 89.12 109 LEU A N 1
ATOM 870 C CA . LEU A 1 109 ? -3.742 -10.262 0.174 1.00 89.12 109 LEU A CA 1
ATOM 871 C C . LEU A 1 109 ? -4.360 -8.876 -0.008 1.00 89.12 109 LEU A C 1
ATOM 873 O O . LEU A 1 109 ? -4.723 -8.214 0.963 1.00 89.12 109 LEU A O 1
ATOM 877 N N . TYR A 1 110 ? -4.514 -8.416 -1.250 1.00 85.62 110 TYR A N 1
ATOM 878 C CA . TYR A 1 110 ? -5.153 -7.128 -1.498 1.00 85.62 110 TYR A CA 1
ATOM 879 C C . TYR A 1 110 ? -6.655 -7.136 -1.158 1.00 85.62 110 TYR A C 1
ATOM 881 O O . TYR A 1 110 ? -7.213 -6.087 -0.826 1.00 85.62 110 TYR A O 1
ATOM 889 N N . GLY A 1 111 ? -7.314 -8.300 -1.196 1.00 81.06 111 GLY A N 1
ATOM 890 C CA . GLY A 1 111 ? -8.685 -8.487 -0.717 1.00 81.06 111 GLY A CA 1
ATOM 891 C C . GLY A 1 111 ? -8.840 -8.114 0.759 1.00 81.06 111 GLY A C 1
ATOM 892 O O . GLY A 1 111 ? -9.765 -7.375 1.106 1.00 81.06 111 GLY A O 1
ATOM 893 N N . HIS A 1 112 ? -7.867 -8.494 1.591 1.00 81.31 112 HIS A N 1
ATOM 894 C CA . HIS A 1 112 ? -7.828 -8.165 3.021 1.00 81.31 112 HIS A CA 1
ATOM 895 C C . HIS A 1 112 ? -7.700 -6.663 3.309 1.00 81.31 112 HIS A C 1
ATOM 897 O O . HIS A 1 112 ? -8.003 -6.213 4.410 1.00 81.31 112 HIS A O 1
ATOM 903 N N . ARG A 1 113 ? -7.360 -5.818 2.322 1.00 82.81 113 ARG A N 1
ATOM 904 C CA . ARG A 1 113 ? -7.367 -4.355 2.511 1.00 82.81 113 ARG A CA 1
ATOM 905 C C . ARG A 1 113 ? -8.731 -3.842 2.982 1.00 82.81 113 ARG A C 1
ATOM 907 O O . ARG A 1 113 ? -8.785 -2.857 3.710 1.00 82.81 113 ARG A O 1
ATOM 914 N N . TRP A 1 114 ? -9.832 -4.477 2.574 1.00 73.94 114 TRP A N 1
ATOM 915 C CA . TRP A 1 114 ? -11.169 -4.079 3.024 1.00 73.94 114 TRP A CA 1
ATOM 916 C C . TRP A 1 114 ? -11.360 -4.203 4.540 1.00 73.94 114 TRP A C 1
ATOM 918 O O . TRP A 1 114 ? -12.224 -3.519 5.084 1.00 73.94 114 TRP A O 1
ATOM 928 N N . GLU A 1 115 ? -10.567 -5.011 5.242 1.00 76.75 115 GLU A N 1
ATOM 929 C CA . GLU A 1 115 ? -10.667 -5.180 6.695 1.00 76.75 115 GLU A CA 1
ATOM 930 C C . GLU A 1 115 ? -10.445 -3.865 7.445 1.00 76.75 115 GLU A C 1
ATOM 932 O O . GLU A 1 115 ? -11.153 -3.586 8.411 1.00 76.75 115 GLU A O 1
ATOM 937 N N . ILE A 1 116 ? -9.547 -2.993 6.964 1.00 79.56 116 ILE A N 1
ATOM 938 C CA . ILE A 1 116 ? -9.328 -1.689 7.607 1.00 79.56 116 ILE A CA 1
ATOM 939 C C . ILE A 1 116 ? -10.566 -0.790 7.498 1.00 79.56 116 ILE A C 1
ATOM 941 O O . ILE A 1 116 ? -10.900 -0.063 8.432 1.00 79.56 116 ILE A O 1
ATOM 945 N N . GLU A 1 117 ? -11.288 -0.862 6.375 1.00 82.12 117 GLU A N 1
ATOM 946 C CA . GLU A 1 117 ? -12.532 -0.114 6.174 1.00 82.12 117 GLU A CA 1
ATOM 947 C C . GLU A 1 117 ? -13.646 -0.649 7.080 1.00 82.12 117 GLU A C 1
ATOM 949 O O . GLU A 1 117 ? -14.415 0.140 7.636 1.00 82.12 117 GLU A O 1
ATOM 954 N N . HIS A 1 118 ? -13.700 -1.971 7.277 1.00 83.25 118 HIS A N 1
ATOM 955 C CA . HIS A 1 118 ? -14.606 -2.595 8.239 1.00 83.25 118 HIS A CA 1
ATOM 956 C C . HIS A 1 118 ? -14.268 -2.173 9.672 1.00 83.25 118 HIS A C 1
ATOM 958 O O . HIS A 1 118 ? -15.167 -1.745 10.388 1.00 83.25 118 HIS A O 1
ATOM 964 N N . GLY A 1 119 ? -12.992 -2.155 10.063 1.00 84.81 119 GLY A N 1
ATOM 965 C CA . GLY A 1 119 ? -12.589 -1.703 11.396 1.00 84.81 119 GLY A CA 1
ATOM 966 C C . GLY A 1 119 ? -12.925 -0.234 11.667 1.00 84.81 119 GLY A C 1
ATOM 967 O O . GLY A 1 119 ? -13.447 0.108 12.728 1.00 84.81 119 GLY A O 1
ATOM 968 N N . PHE A 1 120 ? -12.727 0.654 10.684 1.00 85.38 120 PHE A N 1
ATOM 969 C CA . PHE A 1 120 ? -13.186 2.043 10.808 1.00 85.38 120 PHE A CA 1
ATOM 970 C C . PHE A 1 120 ? -14.704 2.155 10.929 1.00 85.38 120 PHE A C 1
ATOM 972 O O . PHE A 1 120 ? -15.192 3.019 11.663 1.00 85.38 120 PHE A O 1
ATOM 979 N N . ARG A 1 121 ? -15.455 1.314 10.212 1.00 86.06 121 ARG A N 1
ATOM 980 C CA . ARG A 1 121 ? -16.912 1.257 10.332 1.00 86.06 121 ARG A CA 1
ATOM 981 C C . ARG A 1 121 ? -17.316 0.804 11.730 1.00 86.06 121 ARG A C 1
ATOM 983 O O . ARG A 1 121 ? -18.134 1.475 12.341 1.00 86.06 121 ARG A O 1
ATOM 990 N N . GLU A 1 122 ? -16.723 -0.259 12.254 1.00 86.56 122 GLU A N 1
ATOM 991 C CA . GLU A 1 122 ? -17.058 -0.786 13.577 1.00 86.56 122 GLU A CA 1
ATOM 992 C C . GLU A 1 122 ? -16.781 0.228 14.691 1.00 86.56 122 GLU A C 1
ATOM 994 O O . GLU A 1 122 ? -17.637 0.460 15.546 1.00 86.56 122 GLU A O 1
ATOM 999 N N . MET A 1 123 ? -15.633 0.914 14.631 1.00 87.19 123 MET A N 1
ATOM 1000 C CA . MET A 1 123 ? -15.317 1.992 15.572 1.00 87.19 123 MET A CA 1
ATOM 1001 C C . MET A 1 123 ? -16.350 3.126 15.524 1.00 87.19 123 MET A C 1
ATOM 1003 O O . MET A 1 123 ? -16.779 3.620 16.563 1.00 87.19 123 MET A O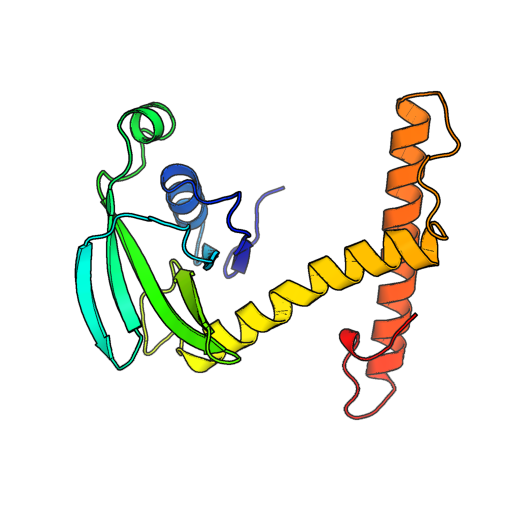 1
ATOM 1007 N N . LYS A 1 124 ? -16.776 3.548 14.330 1.00 86.38 124 LYS A N 1
ATOM 1008 C CA . LYS A 1 124 ? -17.727 4.662 14.177 1.00 86.38 124 LYS A CA 1
ATOM 1009 C C . LYS A 1 124 ? -19.167 4.269 14.506 1.00 86.38 124 LYS A C 1
ATOM 1011 O O . LYS A 1 124 ? -19.881 5.035 15.144 1.00 86.38 124 LYS A O 1
ATOM 1016 N N . GLN A 1 125 ? -19.603 3.101 14.050 1.00 86.00 125 GLN A N 1
ATOM 1017 C CA . GLN A 1 125 ? -20.998 2.680 14.140 1.00 86.00 125 GLN A CA 1
ATOM 1018 C C . GLN A 1 125 ? -21.319 2.028 15.479 1.00 86.00 125 GLN A C 1
ATOM 1020 O O . GLN A 1 125 ? -22.338 2.365 16.073 1.00 86.00 125 GLN A O 1
ATOM 1025 N N . TYR A 1 126 ? -20.466 1.121 15.959 1.00 85.12 126 TYR A N 1
ATOM 1026 C CA . TYR A 1 126 ? -20.744 0.346 17.167 1.00 85.12 126 TYR A CA 1
ATOM 1027 C C . TYR A 1 126 ? -20.132 1.002 18.400 1.00 85.12 126 TYR A C 1
ATOM 1029 O O . TYR A 1 126 ? -20.860 1.339 19.330 1.00 85.12 126 TYR A O 1
ATOM 1037 N N . LEU A 1 127 ? -18.819 1.263 18.396 1.00 84.81 127 LEU A N 1
ATOM 1038 C CA . LEU A 1 127 ? -18.154 1.838 19.575 1.00 84.81 127 LEU A CA 1
ATOM 1039 C C . LEU A 1 127 ? -18.582 3.279 19.857 1.00 84.81 127 LEU A C 1
ATOM 1041 O O . LEU A 1 127 ? -18.786 3.641 21.012 1.00 84.81 127 LEU A O 1
ATOM 1045 N N . LEU A 1 128 ? -18.734 4.090 18.811 1.00 86.56 128 LEU A N 1
ATOM 1046 C CA . LEU A 1 128 ? -19.193 5.475 18.923 1.00 86.56 128 LEU A CA 1
ATOM 1047 C C . LEU A 1 128 ? -20.703 5.639 18.717 1.00 86.56 128 LEU A C 1
ATOM 1049 O O . LEU A 1 128 ? -21.184 6.763 18.758 1.00 86.56 128 LEU A O 1
ATOM 1053 N N . GLN A 1 129 ? -21.461 4.559 18.498 1.00 85.00 129 GLN A N 1
ATOM 1054 C CA . GLN A 1 129 ? -22.922 4.611 18.325 1.00 85.00 129 GLN A CA 1
ATOM 1055 C C . GLN A 1 129 ? -23.394 5.600 17.236 1.00 85.00 129 GLN A C 1
ATOM 1057 O O . GLN A 1 129 ? -24.463 6.192 17.351 1.00 85.00 129 GLN A O 1
ATOM 1062 N N . ASN A 1 130 ? -22.609 5.784 16.166 1.00 84.19 130 ASN A N 1
ATOM 1063 C CA . ASN A 1 130 ? -22.828 6.796 15.121 1.00 84.19 130 ASN A CA 1
ATOM 1064 C C . ASN A 1 130 ? -22.839 8.255 15.610 1.00 84.19 130 ASN A C 1
ATOM 1066 O O . ASN A 1 130 ? -23.303 9.136 14.883 1.00 84.19 130 ASN A O 1
ATOM 1070 N N . GLU A 1 131 ? -22.296 8.542 16.792 1.00 84.56 131 GLU A N 1
ATOM 1071 C CA . GLU A 1 131 ? -22.122 9.918 17.242 1.00 84.56 131 GLU A CA 1
ATOM 1072 C C . GLU A 1 131 ? -21.156 10.667 16.322 1.00 84.56 131 GLU A C 1
ATOM 1074 O O . GLU A 1 131 ? -20.020 10.252 16.074 1.00 84.56 131 GLU A O 1
ATOM 1079 N N . LEU A 1 132 ? -21.621 11.803 15.801 1.00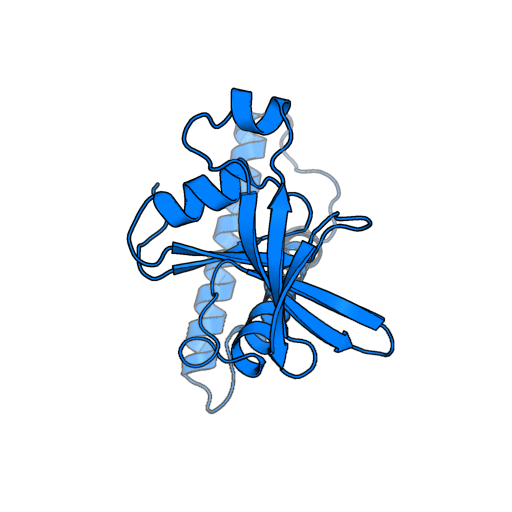 76.31 132 LEU A N 1
ATOM 1080 C CA . LEU A 1 132 ? -20.852 12.638 14.874 1.00 76.31 132 LEU A CA 1
ATOM 1081 C C . LEU A 1 132 ? -19.806 13.497 15.592 1.00 76.31 132 LEU A C 1
ATOM 1083 O O . LEU A 1 132 ? -18.911 14.046 14.947 1.00 76.31 132 LEU A O 1
ATOM 1087 N N . THR A 1 133 ? -19.917 13.632 16.914 1.00 83.31 133 THR A N 1
ATOM 1088 C CA . THR A 1 133 ? -19.054 14.489 17.726 1.00 83.31 133 THR A CA 1
ATOM 1089 C C . THR A 1 133 ? -18.507 13.752 18.934 1.00 83.31 133 THR A C 1
ATOM 1091 O O . THR A 1 133 ? -19.235 13.062 19.640 1.00 83.31 133 THR A O 1
ATOM 1094 N N . LEU A 1 134 ? -17.225 13.979 19.205 1.00 87.19 134 LEU A N 1
ATOM 1095 C CA . LEU A 1 134 ? -16.595 13.596 20.463 1.00 87.19 134 LEU A CA 1
ATOM 1096 C C . LEU A 1 134 ? -17.090 14.503 21.594 1.00 87.19 134 LEU A C 1
ATOM 1098 O O . LEU A 1 134 ? -17.458 15.659 21.367 1.00 87.19 134 LEU A O 1
ATOM 1102 N N . ARG A 1 135 ? -17.105 13.984 22.822 1.00 88.56 135 ARG A N 1
ATOM 1103 C CA . ARG A 1 135 ? -17.704 14.681 23.973 1.00 88.56 135 ARG A CA 1
ATOM 1104 C C . ARG A 1 135 ? -16.862 15.862 24.435 1.00 88.56 135 ARG A C 1
ATOM 1106 O O . ARG A 1 135 ? -17.394 16.865 24.918 1.00 88.56 135 ARG A O 1
ATOM 1113 N N . SER A 1 136 ? -15.542 15.741 24.330 1.00 89.56 136 SER A N 1
ATOM 1114 C CA . SER A 1 136 ? -14.640 16.783 24.798 1.00 89.56 136 SER A CA 1
ATOM 1115 C C . SER A 1 136 ? -14.614 18.010 23.880 1.00 89.56 136 SER A C 1
ATOM 1117 O O . SER A 1 136 ? -14.544 17.908 22.660 1.00 89.56 136 SER A O 1
ATOM 1119 N N . LYS A 1 137 ? -14.552 19.200 24.493 1.00 90.94 137 LYS A N 1
ATOM 1120 C CA . LYS A 1 137 ? -14.321 20.485 23.808 1.00 90.94 137 LYS A CA 1
ATOM 1121 C C . LYS A 1 137 ? -12.876 20.992 23.919 1.00 90.94 137 LYS A C 1
ATOM 1123 O O . LYS A 1 137 ? -12.578 22.085 23.448 1.00 90.94 137 LYS A O 1
ATOM 1128 N N . LYS A 1 138 ? -11.978 20.231 24.561 1.00 95.12 138 LYS A N 1
ATOM 1129 C CA . LYS A 1 138 ? -10.547 20.566 24.689 1.00 95.12 138 LYS A CA 1
ATOM 1130 C C . LYS A 1 138 ? -9.711 19.673 23.764 1.00 95.12 138 LYS A C 1
ATOM 1132 O O . LYS A 1 138 ? -9.868 18.452 23.867 1.00 95.12 138 LYS A O 1
ATOM 1137 N N . PRO A 1 139 ? -8.817 20.220 22.914 1.00 94.19 139 PRO A N 1
ATOM 1138 C CA . PRO A 1 139 ? -8.051 19.434 21.939 1.00 94.19 139 PRO A CA 1
ATOM 1139 C C . PRO A 1 139 ? -7.278 18.253 22.539 1.00 94.19 139 PRO A C 1
ATOM 1141 O O . PRO A 1 139 ? -7.185 17.188 21.936 1.00 94.19 139 PRO A O 1
ATOM 1144 N N . GLU A 1 140 ? -6.725 18.415 23.734 1.00 96.19 140 GLU A N 1
ATOM 1145 C CA . GLU A 1 140 ? -5.944 17.395 24.439 1.00 96.19 140 GLU A CA 1
ATOM 1146 C C . GLU A 1 140 ? -6.832 16.216 24.845 1.00 96.19 140 GLU A C 1
ATOM 1148 O O . GLU A 1 140 ? -6.511 15.061 24.578 1.00 96.19 140 GLU A O 1
ATOM 1153 N N . LEU A 1 141 ? -7.998 16.516 25.415 1.00 95.44 141 LEU A N 1
ATOM 1154 C CA . LEU A 1 141 ? -8.978 15.517 25.832 1.00 95.44 141 LEU A CA 1
ATOM 1155 C C . LEU A 1 141 ? -9.680 14.861 24.629 1.00 95.44 141 LEU A C 1
ATOM 1157 O O . LEU A 1 141 ? -10.024 13.689 24.697 1.00 95.44 141 LEU A O 1
ATOM 1161 N N . VAL A 1 142 ? -9.836 15.570 23.504 1.00 93.44 142 VAL A N 1
ATOM 1162 C CA . VAL A 1 142 ? -10.302 14.976 22.235 1.00 93.44 142 VAL A CA 1
ATOM 1163 C C . VAL A 1 142 ? -9.311 13.920 21.738 1.00 93.44 14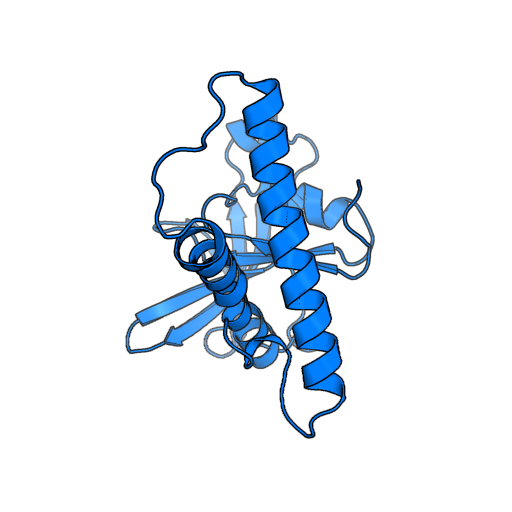2 VAL A C 1
ATOM 1165 O O . VAL A 1 142 ? -9.714 12.823 21.356 1.00 93.44 142 VAL A O 1
ATOM 1168 N N . ARG A 1 143 ? -8.001 14.203 21.784 1.00 93.94 143 ARG A N 1
ATOM 1169 C CA . ARG A 1 143 ? -6.978 13.197 21.448 1.00 93.94 143 ARG A CA 1
ATOM 1170 C C . ARG A 1 143 ? -7.043 11.998 22.391 1.00 93.94 143 ARG A C 1
ATOM 1172 O O . ARG A 1 143 ? -6.935 10.870 21.925 1.00 93.94 143 ARG A O 1
ATOM 1179 N N . GLN A 1 144 ? -7.234 12.232 23.689 1.00 95.00 144 GLN A N 1
ATOM 1180 C CA . GLN A 1 144 ? -7.397 11.157 24.670 1.00 95.00 144 GLN A CA 1
ATOM 1181 C C . GLN A 1 144 ? -8.620 10.282 24.361 1.00 95.00 144 GLN A C 1
ATOM 1183 O O . GLN A 1 144 ? -8.517 9.062 24.418 1.00 95.00 144 GLN A O 1
ATOM 1188 N N . GLU A 1 145 ? -9.751 10.887 23.999 1.00 93.00 145 GLU A N 1
ATOM 1189 C CA . GLU A 1 145 ? -10.972 10.170 23.619 1.00 93.00 145 GLU A CA 1
ATOM 1190 C C . GLU A 1 145 ? -10.735 9.277 22.392 1.00 93.00 145 GLU A C 1
ATOM 1192 O O . GLU A 1 145 ? -11.065 8.093 22.422 1.00 93.00 145 GLU A O 1
ATOM 1197 N N . LEU A 1 146 ? -10.055 9.791 21.359 1.00 91.69 146 LEU A N 1
ATOM 1198 C CA . LEU A 1 146 ? -9.667 9.004 20.180 1.00 91.69 146 LEU A CA 1
ATOM 1199 C C . LEU A 1 146 ? -8.755 7.821 20.531 1.00 91.69 146 LEU A C 1
ATOM 1201 O O . LEU A 1 146 ? -8.967 6.714 20.036 1.00 91.69 146 LEU A O 1
ATOM 1205 N N . TRP A 1 147 ? -7.764 8.031 21.403 1.00 94.00 147 TRP A N 1
ATOM 1206 C CA . TRP A 1 147 ? -6.915 6.943 21.895 1.00 94.00 147 TRP A CA 1
ATOM 1207 C C . TRP A 1 147 ? -7.706 5.916 22.705 1.00 94.00 147 TRP A C 1
ATOM 1209 O O . TRP A 1 147 ? -7.458 4.721 22.567 1.00 94.00 147 TRP A O 1
ATOM 1219 N N . GLY A 1 148 ? -8.684 6.360 23.498 1.00 93.38 148 GLY A N 1
ATOM 1220 C CA . GLY A 1 148 ? -9.596 5.485 24.231 1.00 93.38 148 GLY A CA 1
ATOM 1221 C C . GLY A 1 148 ? -10.417 4.590 23.302 1.00 93.38 148 GLY A C 1
ATOM 1222 O O . GLY A 1 148 ? -10.484 3.384 23.526 1.00 93.38 148 GLY A O 1
ATOM 1223 N N . VAL A 1 149 ? -10.971 5.150 22.220 1.00 91.81 149 VAL A N 1
ATOM 1224 C CA . VAL A 1 149 ? -11.705 4.384 21.195 1.00 91.81 149 VAL A CA 1
ATOM 1225 C C . VAL A 1 149 ? -10.794 3.357 20.522 1.00 91.81 149 VAL A C 1
ATOM 1227 O O . VAL A 1 149 ? -11.163 2.189 20.417 1.00 91.81 149 VAL A O 1
ATOM 1230 N N . ALA A 1 150 ? -9.589 3.764 20.108 1.00 92.38 150 ALA A N 1
ATOM 1231 C CA . ALA A 1 150 ? -8.628 2.862 19.473 1.00 92.38 150 ALA A CA 1
ATOM 1232 C C . ALA A 1 150 ? -8.187 1.728 20.415 1.00 92.38 150 ALA A C 1
ATOM 1234 O O . ALA A 1 150 ? -8.080 0.576 19.994 1.00 92.38 150 ALA A O 1
ATOM 1235 N N . LEU A 1 151 ? -7.957 2.033 21.695 1.00 94.69 151 LEU A N 1
ATOM 1236 C CA . LEU A 1 151 ? -7.606 1.041 22.707 1.00 94.69 151 LEU A CA 1
ATOM 1237 C C . LEU A 1 151 ? -8.752 0.052 22.943 1.00 94.69 151 LEU A C 1
ATOM 1239 O O . LEU A 1 151 ? -8.525 -1.154 22.896 1.00 94.69 151 LEU A O 1
ATOM 1243 N N . ALA A 1 152 ? -9.976 0.546 23.150 1.00 93.00 152 ALA A N 1
ATOM 1244 C CA . ALA A 1 152 ? -11.152 -0.295 23.364 1.00 93.00 152 ALA A CA 1
ATOM 1245 C C . ALA A 1 152 ? -11.403 -1.228 22.170 1.00 93.00 152 ALA A C 1
ATOM 1247 O O . ALA A 1 152 ? -11.612 -2.426 22.353 1.00 93.00 152 ALA A O 1
ATOM 1248 N N . TYR A 1 153 ? -11.302 -0.699 20.947 1.00 91.19 153 TYR A N 1
ATOM 1249 C CA . TYR A 1 153 ? -11.413 -1.485 19.722 1.00 91.19 153 TYR A CA 1
ATOM 1250 C C . TYR A 1 153 ? -10.368 -2.604 19.649 1.00 91.19 153 TYR A C 1
ATOM 1252 O O . TYR A 1 153 ? -10.715 -3.760 19.413 1.00 91.19 153 TYR A O 1
ATOM 1260 N N . ASN A 1 154 ? -9.094 -2.283 19.894 1.00 91.38 154 ASN A N 1
ATOM 1261 C CA . ASN A 1 154 ? -8.016 -3.270 19.838 1.00 91.38 154 ASN A CA 1
ATOM 1262 C C . ASN A 1 154 ? -8.138 -4.337 20.934 1.00 91.38 154 ASN A C 1
ATOM 1264 O O . ASN A 1 154 ? -7.846 -5.500 20.669 1.00 91.38 154 ASN A O 1
ATOM 1268 N N . LEU A 1 155 ? -8.603 -3.978 22.135 1.00 93.56 155 LEU A N 1
ATOM 1269 C CA . LEU A 1 155 ? -8.865 -4.944 23.207 1.00 93.56 155 LEU A CA 1
ATOM 1270 C C . LEU A 1 155 ? -9.983 -5.920 22.826 1.00 93.56 155 LEU A C 1
ATOM 1272 O O . LEU A 1 155 ? -9.816 -7.127 22.989 1.00 93.56 155 LEU A O 1
ATOM 1276 N N . LEU A 1 156 ? -11.088 -5.421 22.264 1.00 90.25 156 LEU A N 1
ATOM 1277 C CA . LEU A 1 156 ? -12.176 -6.276 21.784 1.00 90.25 156 LEU A CA 1
ATOM 1278 C C . LEU A 1 156 ? -11.703 -7.190 20.652 1.00 90.25 156 LEU A C 1
ATOM 1280 O O . LEU A 1 156 ? -11.913 -8.398 20.719 1.00 90.25 156 LEU A O 1
ATOM 1284 N N . ARG A 1 157 ? -10.972 -6.654 19.667 1.00 89.19 157 ARG A N 1
ATOM 1285 C CA . ARG A 1 157 ? -10.385 -7.460 18.585 1.00 89.19 157 ARG A CA 1
ATOM 1286 C C . ARG A 1 157 ? -9.406 -8.513 19.096 1.00 89.19 157 ARG A C 1
ATOM 1288 O O . ARG A 1 157 ? -9.410 -9.631 18.588 1.00 89.19 157 ARG A O 1
ATOM 1295 N N . PHE A 1 158 ? -8.610 -8.194 20.113 1.00 90.94 158 PHE A N 1
ATOM 1296 C CA . PHE A 1 158 ? -7.718 -9.156 20.750 1.00 90.94 158 PHE A CA 1
ATOM 1297 C C . PHE A 1 158 ? -8.498 -10.297 21.416 1.00 90.94 158 PHE A C 1
ATOM 1299 O O . PHE A 1 158 ? -8.188 -11.463 21.181 1.00 90.94 158 PHE A O 1
ATOM 1306 N N . MET A 1 159 ? -9.555 -9.985 22.171 1.00 90.69 159 MET A N 1
ATOM 1307 C CA . MET A 1 159 ? -10.421 -11.002 22.779 1.00 90.69 159 MET A CA 1
ATOM 1308 C C . MET A 1 159 ? -11.110 -11.872 21.719 1.00 90.69 159 MET A C 1
ATOM 1310 O O . MET A 1 159 ? -11.122 -13.095 21.842 1.00 90.69 159 MET A O 1
ATOM 1314 N N . MET A 1 160 ? -11.622 -11.268 20.643 1.00 90.19 160 MET A N 1
ATOM 1315 C CA . MET A 1 160 ? -12.221 -11.995 19.518 1.00 90.19 160 MET A CA 1
ATOM 1316 C C . MET A 1 160 ? -11.206 -12.921 18.845 1.00 90.19 160 MET A C 1
ATOM 1318 O O . MET A 1 160 ? -11.538 -14.058 18.534 1.00 90.19 160 MET A O 1
ATOM 1322 N N . ALA A 1 161 ? -9.954 -12.487 18.677 1.00 89.31 161 ALA A N 1
ATOM 1323 C CA . ALA A 1 161 ? -8.894 -13.335 18.141 1.00 89.31 161 ALA A CA 1
ATOM 1324 C C . ALA A 1 161 ? -8.570 -14.519 19.068 1.00 89.31 161 ALA A C 1
ATOM 1326 O O . ALA A 1 161 ? -8.396 -15.643 18.601 1.00 89.31 161 ALA A O 1
ATOM 1327 N N . GLN A 1 162 ? -8.545 -14.302 20.387 1.00 90.44 162 GLN A N 1
ATOM 1328 C CA 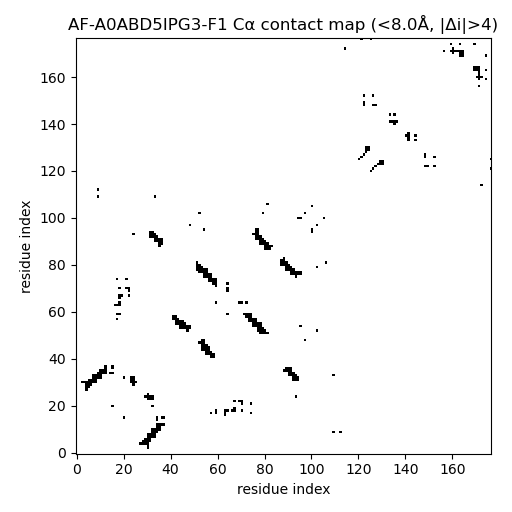. GLN A 1 162 ? -8.384 -15.389 21.357 1.00 90.44 162 GLN A CA 1
ATOM 1329 C C . GLN A 1 162 ? -9.552 -16.386 21.309 1.00 90.44 162 GLN A C 1
ATOM 1331 O O . GLN A 1 162 ? -9.329 -17.591 21.409 1.00 90.44 162 GLN A O 1
ATOM 1336 N N . MET A 1 163 ? -10.784 -15.903 21.123 1.00 90.06 163 MET A N 1
ATOM 1337 C CA . MET A 1 163 ? -11.964 -16.754 20.942 1.00 90.06 163 MET A CA 1
ATOM 1338 C C . MET A 1 163 ? -11.921 -17.520 19.619 1.00 90.06 163 MET A C 1
ATOM 1340 O O . MET A 1 163 ? -12.185 -18.714 19.606 1.00 90.06 163 MET A O 1
ATOM 1344 N N . ALA A 1 164 ? -11.545 -16.870 18.519 1.00 90.00 164 ALA A N 1
ATOM 1345 C CA . ALA A 1 164 ? -11.376 -17.518 17.222 1.00 90.00 164 ALA A CA 1
ATOM 1346 C C . ALA A 1 164 ? -10.376 -18.680 17.314 1.00 90.00 164 ALA A C 1
ATOM 1348 O O . ALA A 1 164 ? -10.680 -19.780 16.873 1.00 90.00 164 ALA A O 1
ATOM 1349 N N . ASN A 1 165 ? -9.252 -18.480 18.012 1.00 86.94 165 ASN A N 1
ATOM 1350 C CA . ASN A 1 165 ? -8.247 -19.522 18.243 1.00 86.94 165 ASN A CA 1
ATOM 1351 C C . ASN A 1 165 ? -8.753 -20.721 19.064 1.00 86.94 165 ASN A C 1
ATOM 1353 O O . ASN A 1 165 ? -8.158 -21.796 18.991 1.00 86.94 165 ASN A O 1
ATOM 1357 N N . SER A 1 166 ? -9.812 -20.563 19.867 1.00 88.38 166 SER A N 1
ATOM 1358 C CA . SER A 1 166 ? -10.425 -21.683 20.594 1.00 88.38 166 SER A CA 1
ATOM 1359 C C . SER A 1 166 ? -11.465 -22.441 19.758 1.00 88.38 166 SER A C 1
ATOM 1361 O O . SER A 1 166 ? -11.832 -23.567 20.102 1.00 88.38 166 SER A O 1
ATOM 1363 N N . LEU A 1 167 ? -11.905 -21.862 18.637 1.00 86.81 167 LEU A N 1
ATOM 1364 C CA . LEU A 1 167 ? -12.831 -22.457 17.681 1.00 86.81 167 LEU A CA 1
ATOM 1365 C C . LEU A 1 167 ? -12.055 -23.069 16.502 1.00 86.81 167 LEU A C 1
ATOM 1367 O O . LEU A 1 167 ? -11.027 -22.564 16.063 1.00 86.81 167 LEU A O 1
ATOM 1371 N N . LYS A 1 168 ? -12.540 -24.185 15.947 1.00 81.88 168 LYS A N 1
ATOM 1372 C CA . LYS A 1 168 ? -11.936 -24.760 14.733 1.00 81.88 168 LYS A CA 1
ATOM 1373 C C . LYS A 1 168 ? -12.433 -24.005 13.498 1.00 81.88 168 LYS A C 1
ATOM 1375 O O . LYS A 1 168 ? -13.640 -23.881 13.320 1.00 81.88 168 LYS A O 1
ATOM 1380 N N . HIS A 1 169 ? -11.509 -23.598 12.625 1.00 81.81 169 HIS A N 1
ATOM 1381 C CA . HIS A 1 169 ? -11.785 -23.002 11.305 1.00 81.81 169 HIS A CA 1
ATOM 1382 C C . HIS A 1 169 ? -12.524 -21.652 11.319 1.00 81.81 169 HIS A C 1
ATOM 1384 O O . HIS A 1 169 ? -13.191 -21.320 10.341 1.00 81.81 169 HIS A O 1
ATOM 1390 N N . VAL A 1 170 ? -12.410 -20.881 12.403 1.00 84.12 170 VAL A N 1
ATOM 1391 C CA . VAL A 1 170 ? -12.919 -19.506 12.465 1.00 84.12 170 VAL A CA 1
ATOM 1392 C C . VAL A 1 170 ? -11.732 -18.564 12.558 1.00 84.12 170 VAL A C 1
ATOM 1394 O O . VAL A 1 170 ? -10.941 -18.649 13.491 1.00 84.12 170 VAL A O 1
ATOM 1397 N N . GLU A 1 171 ? -11.617 -17.666 11.594 1.00 81.94 171 GLU A N 1
ATOM 1398 C CA . GLU A 1 171 ? -10.614 -16.610 11.596 1.00 81.94 171 GLU A CA 1
ATOM 1399 C C . GLU A 1 171 ? -11.109 -15.398 12.408 1.00 81.94 171 GLU A C 1
ATOM 1401 O O . GLU A 1 171 ? -12.308 -15.096 12.399 1.00 81.94 171 GLU A O 1
ATOM 1406 N N . PRO A 1 172 ? -10.220 -14.635 13.074 1.00 80.00 172 PRO A N 1
ATOM 1407 C CA . PRO A 1 172 ? -10.610 -13.496 13.912 1.00 80.00 172 PRO A CA 1
ATOM 1408 C C . PRO A 1 172 ? -11.494 -12.451 13.216 1.00 80.00 172 PRO A C 1
ATOM 1410 O O . PRO A 1 172 ? -12.362 -11.849 13.847 1.00 80.00 172 PRO A O 1
ATOM 1413 N N . TYR A 1 173 ? -11.293 -12.236 11.913 1.00 74.75 173 TYR A N 1
ATOM 1414 C CA . TYR A 1 173 ? -12.056 -11.266 11.123 1.00 74.75 173 TYR A CA 1
ATOM 1415 C C . TYR A 1 173 ? -13.470 -11.749 10.754 1.00 74.75 173 TYR A C 1
ATOM 1417 O O . TYR A 1 173 ? -14.273 -10.954 10.271 1.00 74.75 173 TYR A O 1
ATOM 1425 N N . GLN A 1 174 ? -13.788 -13.029 10.974 1.00 77.31 174 GLN A N 1
ATOM 1426 C CA . GLN A 1 174 ? -15.118 -13.603 10.733 1.00 77.31 174 GLN A CA 1
ATOM 1427 C C . GLN A 1 174 ? -16.056 -13.440 11.934 1.00 77.31 174 GLN A C 1
ATOM 1429 O O . GLN A 1 174 ? -17.267 -13.614 11.800 1.00 77.31 174 GLN A O 1
ATOM 1434 N N . ILE A 1 175 ? -15.512 -13.102 13.105 1.00 77.94 175 ILE A N 1
ATOM 1435 C CA . ILE A 1 175 ? -16.301 -12.780 14.291 1.00 77.94 175 ILE A CA 1
ATOM 1436 C C . ILE A 1 175 ? -16.684 -11.299 14.197 1.00 77.94 175 ILE A C 1
ATOM 1438 O O . ILE A 1 175 ? -15.819 -10.434 14.040 1.00 77.94 175 ILE A 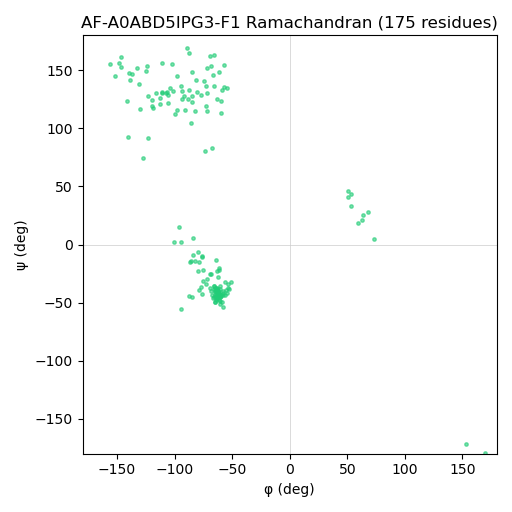O 1
ATOM 1442 N N . GLY A 1 176 ? -17.987 -11.020 14.234 1.00 69.50 176 GLY A N 1
ATOM 1443 C CA . GLY A 1 176 ? -18.538 -9.664 14.231 1.00 69.50 176 GLY A CA 1
ATOM 1444 C C . GLY A 1 176 ? -18.651 -9.068 15.635 1.00 69.50 176 GLY A C 1
ATOM 1445 O O . GLY A 1 176 ? -18.570 -9.796 16.626 1.00 69.50 176 GLY A O 1
ATOM 1446 N N . PHE A 1 177 ? -18.836 -7.747 15.688 1.00 63.06 177 PHE A N 1
ATOM 1447 C CA . PHE A 1 177 ? -19.31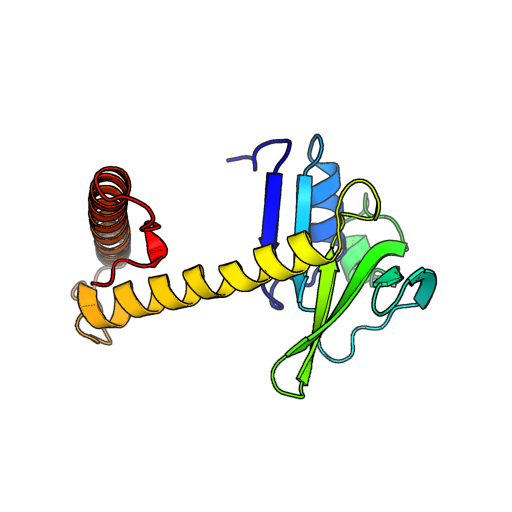6 -7.035 16.879 1.00 63.06 177 PHE A CA 1
ATOM 1448 C C . PHE A 1 177 ? -20.773 -7.378 17.198 1.00 63.06 177 PHE A C 1
ATOM 1450 O O . PHE A 1 177 ? -21.555 -7.571 16.237 1.00 63.06 177 PHE A O 1
#

Foldseek 3Di:
DQDDALDEAEDEPVPPQQLVQQCQPVVHHNRKYKYWDDVPQDWAFPADPDDQKTWIWHAHDPVSCVVRVVGDRIDIWMWGWDADPNDITIMTMNPNDCVVPPNVNVVVVNVCVCLVVVLVCCLCCPVVVVDPDDPDPDPVVSVVVVVVSVVVSVVVLVVLQVVQVVDPPRHSSNDDD

pLDDT: mean 90.24, std 6.64, range [50.25, 98.0]

Sequence (177 aa):
EQTPEHSLTILDKGFYALGLLHHWSASGAEKHWMLPLRKDAQYRVRERLGTGQELVELKLSPQARKKWPAAPEMLIARLISKEVNGKKVQILTSMCDPLRYPKADIVDLYGHRWEIEHGFREMKQYLLQNELTLRSKKPELVRQELWGVALAYNLLRFMMAQMANSLKHVEPYQIGF

Mean predicted aligned error: 6.05 Å

Nearest PDB structures (foldseek):
  2m89-assembly1_B  TM=3.269E-01  e=3.145E-01  Colwellia psychrerythraea 34H
  6ph4-assembly1_A  TM=3.000E-01  e=2.169E-01  Brucella melitensis bv. 1 str. 16M
  3q63-assembly2_D  TM=3.270E-01  e=7.034E-01  Mesorhizobium japonicum MAFF 303099
  2ags-assembly1_A  TM=2.206E-01  e=9.011E-01  Trypanosoma rangeli
  1wcs-assembly1_A  TM=2.232E-01  e=1.674E+00  Trypanosoma rangeli

InterPro domains:
  IPR002559 Transposase IS4-like domain [PF01609] (5-155)
  IPR012337 Ribonuclease H-like superfamily [SSF53098] (2-162)
  IPR047952 IS4 family transposase [NF033592] (2-160)

Radius of gyration: 19.76 Å; Cα contacts (8 Å, |Δi|>4): 229; chains: 1; bounding box: 41×45×46 Å

Secondary structure (DSSP, 8-state):
-PPPSSEEEE--GGG--HHHHHHHHHSSTTEEEEEEPPTT---EEEEEEETTEEEEEEEPPHHHHHH-TTS-SEEEEEEEEEEETTEEEEEEES---TTTS-HHHHHHHHHTTHHHHHHHHHIIIIISTT-SS-S--SHHHHHHHHHHHHHHHHHHHHHHHHHHHHSTT--GGGS--

Solvent-accessible surface area (backbone atoms only — not comparable to full-atom values): 10318 Å² total; per-residue (Å²): 137,78,83,64,62,74,31,74,45,83,45,57,57,93,67,78,40,69,41,58,56,47,49,53,38,69,72,49,58,64,30,36,42,36,28,48,61,54,88,88,65,73,68,45,81,76,44,77,81,49,95,49,31,31,37,28,36,34,71,54,50,74,69,44,39,72,76,26,73,89,40,64,66,58,46,74,32,22,39,40,51,47,75,54,97,92,37,83,46,45,37,35,24,59,68,66,50,60,87,84,46,44,69,66,57,56,54,52,58,57,57,57,57,55,53,60,57,49,52,54,46,46,52,42,48,64,77,44,64,60,57,93,65,76,89,55,93,46,73,71,54,39,52,50,50,54,51,49,52,53,49,53,53,51,52,51,52,49,53,43,36,57,51,19,72,75,43,86,95,47,55,46,87,76,60,76,133